Protein AF-C0D7G5-F1 (afdb_monomer_lite)

pLDDT: mean 84.67, std 15.2, range [36.5, 98.75]

Secondary structure (DSSP, 8-state):
-EE-TT--EEEE---SS-HHHHHHHHHHT---SSEEEE-HHHHHHHHSSEEEE-GGGTT-B--SSSEEEEEEEPPPPHHHHHHHHHHH-THHHHH-HHHHTSTT----SSS--BSS-SSSSSTTB-SB-TTS-EEEEEE-SSS-BHHHHHHHHHHHHHH-TT--EEEEEEEEESS-GGGTTSS-----TT-TTSPPTGGGEEEEEEEETTEEEEE-HHHHHHHHHHHHHHH--S-GGGGSTTHHHHTT--SS-HHHHHHHHHTTT--HHHHHTT---

Foldseek 3Di:
DDADPQRKDKAQDPPPPDVLVVLVCLLLVFDPDRITIGGNVSVVLLVQEAEAEDPLQPFDKAPAFFWKKKKFWDFDALVLLLLCCLAEACLCVQQFPVSVSHSSHQYDAFFHAQLPDPPDPPYRFGQGFSRRGGMATWTGHTTDGVVNVCSSVLSVCSSRVAIWMKMFTFNHHGDFPVCVPPDDDPDPPPPPVGDDSLRGGAWMWTQHNNYTYIGGSVVRSVVVVVSCVVTQDPPNCVRYRNSCVVVVHRRADLVSQLVSQVVSVDHSVVSVVSRDD

Radius of gyration: 19.4 Å; chains: 1; bounding box: 47×38×65 Å

Organism: NCBI:txid518636

Sequence (277 aa):
MMFDEGGNCYLSNAFIWNNILCDIGRTFFLDFTTWSFLTADQYQKLLTPEIIVDEEVREFKSFARRPYYRMRGKKVTVDQAFDIIRRVDNVFRFGTGTIREHADYIGSLNFDSWIFDRHHYPQHYGWIHADGTVGCDGITQKYPGIDEFIAEWFIKMMAFPYLDLVIAVTDWDETPPSASSGFTYKFNPYDRTIPTFEESIVCGIWVHNPVLEIMGPKRTVKKYAEYVKLYEDKNRDKYLSEYYQDNGIVQADENYLKRCIEAYGLNADEELRKIRW

Structure (mmCIF, N/CA/C/O backbone):
data_AF-C0D7G5-F1
#
_entry.id   AF-C0D7G5-F1
#
loop_
_atom_site.group_PDB
_atom_site.id
_atom_site.type_symbol
_atom_site.label_atom_id
_atom_site.label_alt_id
_atom_site.label_comp_id
_atom_site.label_asym_id
_atom_site.label_entity_id
_atom_site.label_seq_id
_atom_site.pdbx_PDB_ins_code
_atom_site.Cartn_x
_atom_site.Cartn_y
_atom_site.Cartn_z
_atom_site.occupancy
_atom_site.B_iso_or_equiv
_atom_site.auth_seq_id
_atom_site.auth_comp_id
_atom_site.auth_asym_id
_atom_site.auth_atom_id
_atom_site.pdbx_PDB_model_num
ATOM 1 N N . MET A 1 1 ? -15.625 17.828 -20.640 1.00 71.75 1 MET A N 1
ATOM 2 C CA . MET A 1 1 ? -15.301 16.556 -21.316 1.00 71.75 1 MET A CA 1
ATOM 3 C C . MET A 1 1 ? -15.981 16.562 -22.673 1.00 71.75 1 MET A C 1
ATOM 5 O O . MET A 1 1 ? -17.133 16.976 -22.732 1.00 71.75 1 MET A O 1
ATOM 9 N N . MET A 1 2 ? -15.277 16.180 -23.736 1.00 78.94 2 MET A N 1
ATOM 10 C CA . MET A 1 2 ? -15.817 16.048 -25.097 1.00 78.94 2 MET A CA 1
ATOM 11 C C . MET A 1 2 ? -15.413 14.689 -25.673 1.00 78.94 2 MET A C 1
ATOM 13 O O . MET A 1 2 ? -14.366 14.177 -25.291 1.00 78.94 2 MET A O 1
ATOM 17 N N . PHE A 1 3 ? -16.213 14.134 -26.582 1.00 82.38 3 PHE A N 1
ATOM 18 C CA . PHE A 1 3 ? -15.905 12.883 -27.278 1.00 82.38 3 PHE A CA 1
ATOM 19 C C . PHE A 1 3 ? -15.842 13.109 -28.787 1.00 82.38 3 PHE A C 1
ATOM 21 O O . PHE A 1 3 ? -16.616 13.917 -29.305 1.00 82.38 3 PHE A O 1
ATOM 28 N N . ASP A 1 4 ? -14.940 12.409 -29.477 1.00 84.00 4 ASP A N 1
ATOM 29 C CA . ASP A 1 4 ? -14.965 12.319 -30.942 1.00 84.00 4 ASP A CA 1
ATOM 30 C C . ASP A 1 4 ? -15.816 11.132 -31.431 1.00 84.00 4 ASP A C 1
ATOM 32 O O . ASP A 1 4 ? -16.328 10.332 -30.645 1.00 84.00 4 ASP A O 1
ATOM 36 N N . GLU A 1 5 ? -15.972 11.013 -32.752 1.00 83.00 5 GLU A N 1
ATOM 37 C CA . GLU A 1 5 ? -16.716 9.918 -33.395 1.00 83.00 5 GLU A CA 1
ATOM 38 C C . GLU A 1 5 ? -16.089 8.533 -33.153 1.00 83.00 5 GLU A C 1
ATOM 40 O O . GLU A 1 5 ? -16.772 7.518 -33.279 1.00 83.00 5 GLU A O 1
ATOM 45 N N . GLY A 1 6 ? -14.804 8.481 -32.782 1.00 82.19 6 GLY A N 1
ATOM 46 C CA . GLY A 1 6 ? -14.088 7.260 -32.419 1.00 82.19 6 GLY A CA 1
ATOM 47 C C . GLY A 1 6 ? -14.258 6.854 -30.953 1.00 82.19 6 GLY A C 1
ATOM 48 O O . GLY A 1 6 ? -13.720 5.826 -30.547 1.00 82.19 6 GLY A O 1
ATOM 49 N N . GLY A 1 7 ? -14.990 7.638 -30.152 1.00 79.56 7 GLY A N 1
ATOM 50 C CA . GLY A 1 7 ? -15.163 7.406 -28.718 1.00 79.56 7 GLY A CA 1
ATOM 51 C C . GLY A 1 7 ? -13.961 7.830 -27.871 1.00 79.56 7 GLY A C 1
ATOM 52 O O . GLY A 1 7 ? -13.925 7.523 -26.678 1.00 79.56 7 GLY A O 1
ATOM 53 N N . ASN A 1 8 ? -12.986 8.538 -28.452 1.00 80.62 8 ASN A N 1
ATOM 54 C CA . ASN A 1 8 ? -11.884 9.112 -27.689 1.00 80.62 8 ASN A CA 1
ATOM 55 C C . ASN A 1 8 ? -12.385 10.299 -26.868 1.00 80.62 8 ASN A C 1
ATOM 57 O O . ASN A 1 8 ? -13.272 11.040 -27.293 1.00 80.62 8 ASN A O 1
ATOM 61 N N . CYS A 1 9 ? -11.806 10.484 -25.688 1.00 78.25 9 CYS A N 1
ATOM 62 C CA . CYS A 1 9 ? -12.231 11.470 -24.710 1.00 78.25 9 CYS A CA 1
ATOM 63 C C . CYS A 1 9 ? -11.198 12.596 -24.574 1.00 78.25 9 CYS A C 1
ATOM 65 O O . CYS A 1 9 ? -10.007 12.361 -24.386 1.00 78.25 9 CYS A O 1
ATOM 67 N N . TYR A 1 10 ? -11.680 13.834 -24.627 1.00 72.56 10 TYR A N 1
ATOM 68 C CA . TYR A 1 10 ? -10.916 15.051 -24.388 1.00 72.56 10 TYR A CA 1
ATOM 69 C C . TYR A 1 10 ? -11.371 15.657 -23.059 1.00 72.56 10 TYR A C 1
ATOM 71 O O . TYR A 1 10 ? -12.487 16.182 -22.919 1.00 72.56 10 TYR A O 1
ATOM 79 N N . LEU A 1 11 ? -10.505 15.579 -22.054 1.00 67.44 11 LEU A N 1
ATOM 80 C CA . LEU A 1 11 ? -10.729 16.154 -20.731 1.00 67.44 11 LEU A CA 1
ATOM 81 C C . LEU A 1 11 ? -10.143 17.566 -20.701 1.00 67.44 11 LEU A C 1
ATOM 83 O O . LEU A 1 11 ? -8.959 17.737 -20.968 1.00 67.44 11 LEU A O 1
ATOM 87 N N . SER A 1 12 ? -10.950 18.589 -20.392 1.00 60.28 12 SER A N 1
ATOM 88 C CA . SER A 1 12 ? -10.406 19.943 -20.234 1.00 60.28 12 SER A CA 1
ATOM 89 C C . SER A 1 12 ? -9.605 19.993 -18.946 1.00 60.28 12 SER A C 1
ATOM 91 O O . SER A 1 12 ? -10.127 19.655 -17.879 1.00 60.28 12 SER A O 1
ATOM 93 N N . ASN A 1 13 ? -8.360 20.430 -19.038 1.00 57.03 13 ASN A N 1
ATOM 94 C CA . ASN A 1 13 ? -7.454 20.409 -17.914 1.00 57.03 13 ASN A CA 1
ATOM 95 C C . ASN A 1 13 ? -7.643 21.668 -17.054 1.00 57.03 13 ASN A C 1
ATOM 97 O O . ASN A 1 13 ? -7.176 22.751 -17.398 1.00 57.03 13 ASN A O 1
ATOM 101 N N . ALA A 1 14 ? -8.347 21.522 -15.930 1.00 52.34 14 ALA A N 1
ATOM 102 C CA . ALA A 1 14 ? -8.394 22.518 -14.856 1.00 52.34 14 ALA A CA 1
ATOM 103 C C . ALA A 1 14 ? -7.427 22.174 -13.701 1.00 52.34 14 ALA A C 1
ATOM 105 O O . ALA A 1 14 ? -7.411 22.851 -12.674 1.00 52.34 14 ALA A O 1
ATOM 106 N N . PHE A 1 15 ? -6.607 21.130 -13.849 1.00 52.91 15 PHE A N 1
ATOM 107 C CA . PHE A 1 15 ? -5.814 20.546 -12.769 1.00 52.91 15 PHE A CA 1
ATOM 108 C C . PHE A 1 15 ? -4.346 20.965 -12.865 1.00 52.91 15 PHE A C 1
ATOM 110 O O . PHE A 1 15 ? -3.465 20.158 -13.128 1.00 52.91 15 PHE A O 1
ATOM 117 N N . ILE A 1 16 ? -4.069 22.254 -12.673 1.00 44.41 16 ILE A N 1
ATOM 118 C CA . ILE A 1 16 ? -2.726 22.816 -12.927 1.00 44.41 16 ILE A CA 1
ATOM 119 C C . ILE A 1 16 ? -1.839 22.829 -11.658 1.00 44.41 16 ILE A C 1
ATOM 121 O O . ILE A 1 16 ? -0.685 23.235 -11.709 1.00 44.41 16 ILE A O 1
ATOM 125 N N . TRP A 1 17 ? -2.329 22.357 -10.503 1.00 47.69 17 TRP A N 1
ATOM 126 C CA . TRP A 1 17 ? -1.629 22.577 -9.221 1.00 47.69 17 TRP A CA 1
ATOM 127 C C . TRP A 1 17 ? -1.578 21.379 -8.263 1.00 47.69 17 TRP A C 1
ATOM 129 O O . TRP A 1 17 ? -1.064 21.523 -7.156 1.00 47.69 17 TRP A O 1
ATOM 139 N N . ASN A 1 18 ? -2.078 20.199 -8.652 1.00 52.09 18 ASN A N 1
ATOM 140 C CA . ASN A 1 18 ? -2.030 19.007 -7.801 1.00 52.09 18 ASN A CA 1
ATOM 141 C C . ASN A 1 18 ? -1.091 17.951 -8.406 1.00 52.09 18 ASN A C 1
ATOM 143 O O . ASN A 1 18 ? -1.426 17.315 -9.403 1.00 52.09 18 ASN A O 1
ATOM 147 N N . ASN A 1 19 ? 0.075 17.759 -7.776 1.00 53.16 19 ASN A N 1
ATOM 148 C CA . ASN A 1 19 ? 1.117 16.823 -8.221 1.00 53.16 19 ASN A CA 1
ATOM 149 C C . ASN A 1 19 ? 0.610 15.380 -8.400 1.00 53.16 19 ASN A C 1
ATOM 151 O O . ASN A 1 19 ? 1.158 14.644 -9.211 1.00 53.16 19 ASN A O 1
ATOM 155 N N . ILE A 1 20 ? -0.450 14.988 -7.692 1.00 51.22 20 ILE A N 1
ATOM 156 C CA . ILE A 1 20 ? -1.031 13.644 -7.764 1.00 51.22 20 ILE A CA 1
ATOM 157 C C . ILE A 1 20 ? -1.825 13.459 -9.050 1.00 51.22 20 ILE A C 1
ATOM 159 O O . ILE A 1 20 ? -1.733 12.427 -9.708 1.00 51.22 20 ILE A O 1
ATOM 163 N N . LEU A 1 21 ? -2.590 14.479 -9.439 1.00 51.31 21 LEU A N 1
ATOM 164 C CA . LEU A 1 21 ? -3.315 14.454 -10.703 1.00 51.31 21 LEU A CA 1
ATOM 165 C C . LEU A 1 21 ? -2.333 14.438 -11.880 1.00 51.31 21 LEU A C 1
ATOM 167 O O . LEU A 1 21 ? -2.624 13.792 -12.880 1.00 51.31 21 LEU A O 1
ATOM 171 N N . CYS A 1 22 ? -1.142 15.034 -11.731 1.00 54.25 22 CYS A N 1
ATOM 172 C CA . CYS A 1 22 ? -0.043 14.866 -12.687 1.00 54.25 22 CYS A CA 1
ATOM 173 C C . CYS A 1 22 ? 0.455 13.405 -12.764 1.00 54.25 22 CYS A C 1
ATOM 175 O O . CYS A 1 22 ? 0.747 12.915 -13.854 1.00 54.25 22 CYS A O 1
ATOM 177 N N . ASP A 1 23 ? 0.521 12.680 -11.644 1.00 53.69 23 ASP A N 1
ATOM 178 C CA . ASP A 1 23 ? 0.930 11.266 -11.622 1.00 53.69 23 ASP A CA 1
ATOM 179 C C . ASP A 1 23 ? -0.163 10.319 -12.164 1.00 53.69 23 ASP A C 1
ATOM 181 O O . ASP A 1 23 ? 0.161 9.310 -12.801 1.00 53.69 23 ASP A O 1
ATOM 185 N N . ILE A 1 24 ? -1.453 10.679 -12.043 1.00 56.41 24 ILE A N 1
ATOM 186 C CA . ILE A 1 24 ? -2.547 10.004 -12.772 1.00 56.41 24 ILE A CA 1
ATOM 187 C C . ILE A 1 24 ? -2.243 10.032 -14.271 1.00 56.41 24 ILE A C 1
ATOM 189 O O . ILE A 1 24 ? -2.274 8.999 -14.933 1.00 56.41 24 ILE A O 1
ATOM 193 N N . GLY A 1 25 ? -1.876 11.180 -14.832 1.00 53.09 25 GLY A N 1
ATOM 194 C CA . GLY A 1 25 ? -1.586 11.225 -16.263 1.00 53.09 25 GLY A CA 1
ATOM 195 C C . GLY A 1 25 ? -0.293 10.550 -16.678 1.00 53.09 25 GLY A C 1
ATOM 196 O O . GLY A 1 25 ? -0.231 10.074 -17.801 1.00 53.09 25 GLY A O 1
ATOM 197 N N . ARG A 1 26 ? 0.697 10.386 -15.797 1.00 57.69 26 ARG A N 1
ATOM 198 C CA . ARG A 1 26 ? 1.826 9.482 -16.089 1.00 57.69 26 ARG A CA 1
ATOM 199 C C . ARG A 1 26 ? 1.376 8.026 -16.159 1.00 57.69 26 ARG A C 1
ATOM 201 O O . ARG A 1 26 ? 1.743 7.326 -17.096 1.00 57.69 26 ARG A O 1
ATOM 208 N N . THR A 1 27 ? 0.515 7.615 -15.229 1.00 55.19 27 THR A N 1
ATOM 209 C CA . THR A 1 27 ? -0.065 6.261 -15.185 1.00 55.19 27 THR A CA 1
ATOM 210 C C . THR A 1 27 ? -0.939 5.973 -16.414 1.00 55.19 27 THR A C 1
ATOM 212 O O . THR A 1 27 ? -0.958 4.855 -16.924 1.00 55.19 27 THR A O 1
ATOM 215 N N . PHE A 1 28 ? -1.656 6.984 -16.915 1.00 54.72 28 PHE A N 1
ATOM 216 C CA . PHE A 1 28 ? -2.591 6.856 -18.039 1.00 54.72 28 PHE A CA 1
ATOM 217 C C . PHE A 1 28 ? -2.080 7.447 -19.366 1.00 54.72 28 PHE A C 1
ATOM 219 O O . PHE A 1 28 ? -2.850 7.503 -20.323 1.00 54.72 28 PHE A O 1
ATOM 226 N N . PHE A 1 29 ? -0.803 7.839 -19.457 1.00 53.31 29 PHE A N 1
ATOM 227 C CA . PHE A 1 29 ? -0.193 8.515 -20.618 1.00 53.31 29 PHE A CA 1
ATOM 228 C C . PHE A 1 29 ? -0.982 9.742 -21.120 1.00 53.31 29 PHE A C 1
ATOM 230 O O . PHE A 1 29 ? -1.143 9.950 -22.322 1.00 53.31 29 PHE A O 1
ATOM 237 N N . LEU A 1 30 ? -1.501 10.554 -20.199 1.00 52.50 30 LEU A N 1
ATOM 238 C CA . LEU A 1 30 ? -2.170 11.812 -20.508 1.00 52.50 30 LEU A CA 1
ATOM 239 C C . LEU A 1 30 ? -1.131 12.904 -20.766 1.00 52.50 30 LEU A C 1
ATOM 241 O O . LEU A 1 30 ? -0.322 13.220 -19.895 1.00 52.50 30 LEU A O 1
ATOM 245 N N . ASP A 1 31 ? -1.195 13.525 -21.942 1.00 50.41 31 ASP A N 1
ATOM 246 C CA . ASP A 1 31 ? -0.510 14.791 -22.188 1.00 50.41 31 ASP A CA 1
ATOM 247 C C . ASP A 1 31 ? -1.235 15.907 -21.414 1.00 50.41 31 ASP A C 1
ATOM 249 O O . ASP A 1 31 ? -2.445 16.121 -21.568 1.00 50.41 31 ASP A O 1
ATOM 253 N N . PHE A 1 32 ? -0.515 16.596 -20.532 1.00 50.09 32 PHE A N 1
ATOM 254 C CA . PHE A 1 32 ? -1.049 17.696 -19.731 1.00 50.09 32 PHE A CA 1
ATOM 255 C C . PHE A 1 32 ? -0.839 19.030 -20.444 1.00 50.09 32 PHE A C 1
ATOM 257 O O . PHE A 1 32 ? -0.118 19.908 -19.971 1.00 50.09 32 PHE A O 1
ATOM 264 N N . THR A 1 33 ? -1.523 19.205 -21.575 1.00 55.19 33 THR A N 1
ATOM 265 C CA . THR A 1 33 ? -1.799 20.542 -22.124 1.00 55.19 33 THR A CA 1
ATOM 266 C C . THR A 1 33 ? -3.139 21.057 -21.575 1.00 55.19 33 THR A C 1
ATOM 268 O O . THR A 1 33 ? -3.663 20.531 -20.590 1.00 55.19 33 THR A O 1
ATOM 271 N N . THR A 1 34 ? -3.731 22.095 -22.178 1.00 56.03 34 THR A N 1
ATOM 272 C CA . THR A 1 34 ? -5.074 22.606 -21.822 1.00 56.03 34 THR A CA 1
ATOM 273 C C . THR A 1 34 ? -6.163 21.530 -21.929 1.00 56.03 34 THR A C 1
ATOM 275 O O . THR A 1 34 ? -7.240 21.677 -21.350 1.00 56.03 34 THR A O 1
ATOM 278 N N . TRP A 1 35 ? -5.877 20.447 -22.654 1.00 60.22 35 TRP A N 1
ATOM 279 C CA . TRP A 1 35 ? -6.721 19.272 -22.800 1.00 60.22 35 TRP A CA 1
ATOM 280 C C . TRP A 1 35 ? -5.878 18.003 -22.685 1.00 60.22 35 TRP A C 1
ATOM 282 O O . TRP A 1 35 ? -4.790 17.931 -23.250 1.00 60.22 35 TRP A O 1
ATOM 292 N N . SER A 1 36 ? -6.405 16.996 -21.996 1.00 68.44 36 SER A N 1
ATOM 293 C CA . SER A 1 36 ? -5.835 15.651 -21.964 1.00 68.44 36 SER A CA 1
ATOM 294 C C . SER A 1 36 ? -6.625 14.738 -22.893 1.00 68.44 36 SER A C 1
ATOM 296 O O . SER A 1 36 ? -7.856 14.695 -22.825 1.00 68.44 36 SER A O 1
ATOM 298 N N . PHE A 1 37 ? -5.911 14.032 -23.769 1.00 73.19 37 PHE A N 1
ATOM 299 C CA . PHE A 1 37 ? -6.478 13.063 -24.701 1.00 73.19 37 PHE A CA 1
ATOM 300 C C . PHE A 1 37 ? -6.431 11.655 -24.108 1.00 73.19 37 PHE A C 1
ATOM 302 O O . PHE A 1 37 ? -5.383 11.197 -23.659 1.00 73.19 37 PHE A O 1
ATOM 309 N N . LEU A 1 38 ? -7.569 10.973 -24.145 1.00 73.88 38 LEU A N 1
ATOM 310 C CA . LEU A 1 38 ? -7.729 9.567 -23.806 1.00 73.88 38 LEU A CA 1
ATOM 311 C C . LEU A 1 38 ? -8.253 8.835 -25.030 1.00 73.88 38 LEU A C 1
ATOM 313 O O . LEU A 1 38 ? -9.309 9.188 -25.557 1.00 73.88 38 LEU A O 1
ATOM 317 N N . THR A 1 39 ? -7.574 7.767 -25.434 1.00 80.19 39 THR A N 1
ATOM 318 C CA . THR A 1 39 ? -8.165 6.818 -26.382 1.00 80.19 39 THR A CA 1
ATOM 319 C C . THR A 1 39 ? -9.428 6.193 -25.790 1.00 80.19 39 THR A C 1
ATOM 321 O O . THR A 1 39 ? -9.568 6.103 -24.565 1.00 80.19 39 THR A O 1
ATOM 324 N N . ALA A 1 40 ? -10.338 5.721 -26.645 1.00 80.38 40 ALA A N 1
ATOM 325 C CA . ALA A 1 40 ? -11.542 5.014 -26.206 1.00 80.38 40 ALA A CA 1
ATOM 326 C C . ALA A 1 40 ? -11.218 3.869 -25.223 1.00 80.38 40 ALA A C 1
ATOM 328 O O . ALA A 1 40 ? -11.841 3.767 -24.168 1.00 80.38 40 ALA A O 1
ATOM 329 N N . ASP A 1 41 ? -10.181 3.074 -25.503 1.00 80.94 41 ASP A N 1
ATOM 330 C CA . ASP A 1 41 ? -9.740 1.974 -24.635 1.00 80.94 41 ASP A CA 1
ATOM 331 C C . ASP A 1 41 ? -9.232 2.458 -23.270 1.00 80.94 41 ASP A C 1
ATOM 333 O O . ASP A 1 41 ? -9.537 1.855 -22.239 1.00 80.94 41 ASP A O 1
ATOM 337 N N . GLN A 1 42 ? -8.459 3.550 -23.234 1.00 75.88 42 GLN A N 1
ATOM 338 C CA . GLN A 1 42 ? -8.009 4.149 -21.972 1.00 75.88 42 GLN A CA 1
ATOM 339 C C . GLN A 1 42 ? -9.191 4.691 -21.167 1.00 75.88 42 GLN A C 1
ATOM 341 O O . GLN A 1 42 ? -9.249 4.491 -19.955 1.00 75.88 42 GLN A O 1
ATOM 346 N N . TYR A 1 43 ? -10.151 5.333 -21.835 1.00 76.94 43 TYR A N 1
ATOM 347 C CA . TYR A 1 43 ? -11.360 5.827 -21.190 1.00 76.94 43 TYR A CA 1
ATOM 348 C C . TYR A 1 43 ? -12.200 4.684 -20.605 1.00 76.94 43 TYR A C 1
ATOM 350 O O . TYR A 1 43 ? -12.585 4.757 -19.443 1.00 76.94 43 TYR A O 1
ATOM 358 N N . GLN A 1 44 ? -12.408 3.589 -21.344 1.00 79.75 44 GLN A N 1
ATOM 359 C CA . GLN A 1 44 ? -13.122 2.417 -20.820 1.00 79.75 44 GLN A CA 1
ATOM 360 C C . GLN A 1 44 ? -12.415 1.808 -19.606 1.00 79.75 44 GLN A C 1
ATOM 362 O O . GLN A 1 44 ? -13.067 1.463 -18.625 1.00 79.75 44 GLN A O 1
ATOM 367 N N . LYS A 1 45 ? -11.077 1.741 -19.615 1.00 77.75 45 LYS A N 1
ATOM 368 C CA . LYS A 1 45 ? -10.311 1.280 -18.447 1.00 77.75 45 LYS A CA 1
ATOM 369 C C . LYS A 1 45 ? -10.526 2.165 -17.219 1.00 77.75 45 LYS A C 1
ATOM 371 O O . LYS A 1 45 ? -10.599 1.628 -16.121 1.00 77.75 45 LYS A O 1
ATOM 376 N N . LEU A 1 46 ? -10.655 3.482 -17.393 1.00 76.38 46 LEU A N 1
ATOM 377 C CA . LEU A 1 46 ? -10.936 4.425 -16.303 1.00 76.38 46 LEU A CA 1
ATOM 378 C C . LEU A 1 46 ? -12.353 4.299 -15.731 1.00 76.38 46 LEU A C 1
ATOM 380 O O . LEU A 1 46 ? -12.581 4.746 -14.612 1.00 76.38 46 LEU A O 1
ATOM 384 N N . LEU A 1 47 ? -13.285 3.700 -16.475 1.00 77.94 47 LEU A N 1
ATOM 385 C CA . LEU A 1 47 ? -14.638 3.406 -15.995 1.00 77.94 47 LEU A CA 1
ATOM 386 C C . LEU A 1 47 ? -14.732 2.077 -15.239 1.00 77.94 47 LEU A C 1
ATOM 388 O O . LEU A 1 47 ? -15.751 1.819 -14.607 1.00 77.94 47 LEU A O 1
ATOM 392 N N . THR A 1 48 ? -13.704 1.228 -15.322 1.00 81.81 48 THR A N 1
ATOM 393 C CA . THR A 1 48 ? -13.702 -0.077 -14.654 1.00 81.81 48 THR A CA 1
ATOM 394 C C . THR A 1 48 ? -13.812 0.048 -13.133 1.00 81.81 48 THR A C 1
ATOM 396 O O . THR A 1 48 ? -14.575 -0.728 -12.556 1.00 81.81 48 THR A O 1
ATOM 399 N N . PRO A 1 49 ? -13.090 0.966 -12.458 1.00 85.00 49 PRO A N 1
ATOM 400 C CA . PRO A 1 49 ? -13.187 1.052 -11.016 1.00 85.00 49 PRO A CA 1
ATOM 401 C C . PRO A 1 49 ? -14.418 1.800 -10.533 1.00 85.00 49 PRO A C 1
ATOM 403 O O . PRO A 1 49 ? -14.768 2.856 -11.058 1.00 85.00 49 PRO A O 1
ATOM 406 N N . GLU A 1 50 ? -15.006 1.303 -9.452 1.00 90.94 50 GLU A N 1
ATOM 407 C CA . GLU A 1 50 ? -16.055 2.007 -8.722 1.00 90.94 50 GLU A CA 1
ATOM 408 C C . GLU A 1 50 ? -15.444 2.731 -7.517 1.00 90.94 50 GLU A C 1
ATOM 410 O O . GLU A 1 50 ? -14.669 2.147 -6.761 1.00 90.94 50 GLU A O 1
ATOM 415 N N . ILE A 1 51 ? -15.778 4.010 -7.333 1.00 92.25 51 ILE A N 1
ATOM 416 C CA . ILE A 1 51 ? -15.363 4.787 -6.160 1.00 92.25 51 ILE A CA 1
ATOM 417 C C . ILE A 1 51 ? -16.606 5.104 -5.337 1.00 92.25 51 ILE A C 1
ATOM 419 O O . ILE A 1 51 ? -17.497 5.817 -5.802 1.00 92.25 51 ILE A O 1
ATOM 423 N N . ILE A 1 52 ? -16.645 4.603 -4.106 1.00 95.12 52 ILE A N 1
ATOM 424 C CA . ILE A 1 52 ? -17.745 4.814 -3.163 1.00 95.12 52 ILE A CA 1
ATOM 425 C C . ILE A 1 52 ? -17.217 5.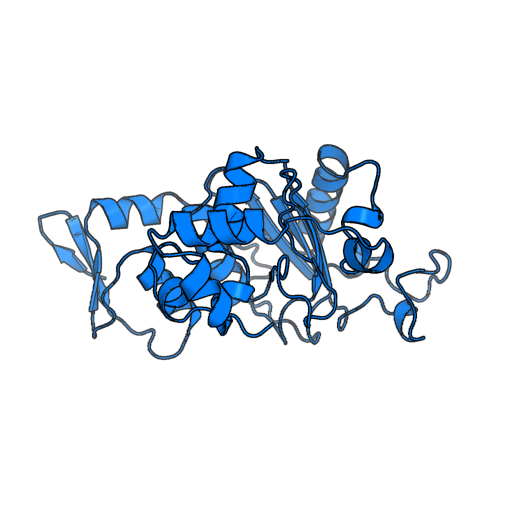642 -1.996 1.00 95.12 52 ILE A C 1
ATOM 427 O O . ILE A 1 52 ? -16.187 5.323 -1.412 1.00 95.12 52 ILE A O 1
ATOM 431 N N . VAL A 1 53 ? -17.915 6.715 -1.641 1.00 95.69 53 VAL A N 1
ATOM 432 C CA . VAL A 1 53 ? -17.551 7.569 -0.505 1.00 95.69 53 VAL A CA 1
ATOM 433 C C . VAL A 1 53 ? -18.757 7.659 0.415 1.00 95.69 53 VAL A C 1
ATOM 435 O O . VAL A 1 53 ? -19.813 8.138 -0.001 1.00 95.69 53 VAL A O 1
ATOM 438 N N . ASP A 1 54 ? -18.611 7.185 1.653 1.00 97.25 54 ASP A N 1
ATOM 439 C CA . ASP A 1 54 ? -19.648 7.337 2.669 1.00 97.25 54 ASP A CA 1
ATOM 440 C C . ASP A 1 54 ? -19.867 8.841 2.938 1.00 97.25 54 ASP A C 1
ATOM 442 O O . ASP A 1 54 ? -18.916 9.602 3.132 1.00 97.25 54 ASP A O 1
ATOM 446 N N . GLU A 1 55 ? -21.128 9.281 2.978 1.00 95.31 55 GLU A N 1
ATOM 447 C CA . GLU A 1 55 ? -21.472 10.712 3.067 1.00 95.31 55 GLU A CA 1
ATOM 448 C C . GLU A 1 55 ? -20.846 11.399 4.298 1.00 95.31 55 GLU A C 1
ATOM 450 O O . GLU A 1 55 ? -20.440 12.555 4.220 1.00 95.31 55 GLU A O 1
ATOM 455 N N . GLU A 1 56 ? -20.687 10.679 5.417 1.00 95.06 56 GLU A N 1
ATOM 456 C CA . GLU A 1 56 ? -20.120 11.223 6.663 1.00 95.06 56 GLU A CA 1
ATOM 457 C C . GLU A 1 56 ? -18.633 11.609 6.573 1.00 95.06 56 GLU A C 1
ATOM 459 O O . GLU A 1 56 ? -18.159 12.398 7.389 1.00 95.06 56 GLU A O 1
ATOM 464 N N . VAL A 1 57 ? -17.899 11.095 5.580 1.00 94.75 57 VAL A N 1
ATOM 465 C CA . VAL A 1 57 ? -16.470 11.394 5.359 1.00 94.75 57 VAL A CA 1
ATOM 466 C C . VAL A 1 57 ? -16.217 12.167 4.068 1.00 94.75 57 VAL A C 1
ATOM 468 O O . VAL A 1 57 ? -15.068 12.443 3.735 1.00 94.75 57 VAL A O 1
ATOM 471 N N . ARG A 1 58 ? -17.267 12.587 3.356 1.00 88.56 58 ARG A N 1
ATOM 472 C CA . ARG A 1 58 ? -17.150 13.287 2.069 1.00 88.56 58 ARG A CA 1
ATOM 473 C C . ARG A 1 58 ? -16.414 14.629 2.144 1.00 88.56 58 ARG A C 1
ATOM 475 O O . ARG A 1 58 ? -15.847 15.071 1.153 1.00 88.56 58 ARG A O 1
ATOM 482 N N . GLU A 1 59 ? -16.404 15.272 3.305 1.00 87.69 59 GLU A N 1
ATOM 483 C CA . GLU A 1 59 ? -15.658 16.516 3.541 1.00 87.69 59 GLU A CA 1
ATOM 484 C C . GLU A 1 59 ? -14.466 16.316 4.489 1.00 87.69 59 GLU A C 1
ATOM 486 O O . GLU A 1 59 ? -13.917 17.284 5.022 1.00 87.69 59 GLU A O 1
ATOM 491 N N . PHE A 1 60 ? -14.056 15.064 4.727 1.00 89.25 60 PHE A N 1
ATOM 492 C CA . PHE A 1 60 ? -13.003 14.763 5.689 1.00 89.25 60 PHE A CA 1
ATOM 493 C C . PHE A 1 60 ? -11.676 15.434 5.308 1.00 89.25 60 PHE A C 1
ATOM 495 O O . PHE A 1 60 ? -11.159 15.313 4.192 1.00 89.25 60 PHE A O 1
ATOM 502 N N . LYS A 1 61 ? -11.098 16.105 6.306 1.00 88.31 61 LYS A N 1
ATOM 503 C CA . LYS A 1 61 ? -9.733 16.623 6.316 1.00 88.31 61 LYS A CA 1
ATOM 504 C C . LYS A 1 61 ? -9.124 16.286 7.662 1.00 88.31 61 LYS A C 1
ATOM 506 O O . LYS A 1 61 ? -9.729 16.568 8.698 1.00 88.31 61 LYS A O 1
ATOM 511 N N . SER A 1 62 ? -7.933 15.703 7.653 1.00 90.75 62 SER A N 1
ATOM 512 C CA . SER A 1 62 ? -7.248 15.399 8.899 1.00 90.75 62 SER A CA 1
ATOM 513 C C . SER A 1 62 ? -6.769 16.674 9.590 1.00 90.75 62 SER A C 1
ATOM 515 O O . SER A 1 62 ? -6.045 17.478 9.001 1.00 90.75 62 SER A O 1
ATOM 517 N N . PHE A 1 63 ? -7.095 16.804 10.874 1.00 90.06 63 PHE A N 1
ATOM 518 C CA . PHE A 1 63 ? -6.481 17.787 11.771 1.00 90.06 63 PHE A CA 1
ATOM 519 C C . PHE A 1 63 ? -5.273 17.225 12.524 1.00 90.06 63 PHE A C 1
ATOM 521 O O . PHE A 1 63 ? -4.449 18.001 13.004 1.00 90.06 63 PHE A O 1
ATOM 528 N N . ALA A 1 64 ? -5.133 15.899 12.580 1.00 91.50 64 ALA A N 1
ATOM 529 C CA . ALA A 1 64 ? -3.933 15.254 13.084 1.00 91.50 64 ALA A CA 1
ATOM 530 C C . ALA A 1 64 ? -2.785 15.422 12.078 1.00 91.50 64 ALA A C 1
ATOM 532 O O . ALA A 1 64 ? -2.966 15.358 10.852 1.00 91.50 64 ALA A O 1
ATOM 533 N N . ARG A 1 65 ? -1.585 15.656 12.602 1.00 92.56 65 ARG A N 1
ATOM 534 C CA . ARG A 1 65 ? -0.319 15.682 11.880 1.00 92.56 65 ARG A CA 1
ATOM 535 C C . ARG A 1 65 ? 0.134 14.243 11.674 1.00 92.56 65 ARG A C 1
ATOM 537 O O . ARG A 1 65 ? 0.514 13.577 12.627 1.00 92.56 65 ARG A O 1
ATOM 544 N N . ARG A 1 66 ? 0.170 13.818 10.407 1.00 92.81 66 ARG A N 1
ATOM 545 C CA . ARG A 1 66 ? 0.552 12.454 10.010 1.00 92.81 66 ARG A CA 1
ATOM 546 C C . ARG A 1 66 ? -0.230 11.384 10.788 1.00 92.81 66 ARG A C 1
ATOM 548 O O . ARG A 1 66 ? 0.380 10.655 11.568 1.00 92.81 66 ARG A O 1
ATOM 555 N N . PRO A 1 67 ? -1.563 11.323 10.608 1.00 94.94 67 PRO A N 1
ATOM 556 C C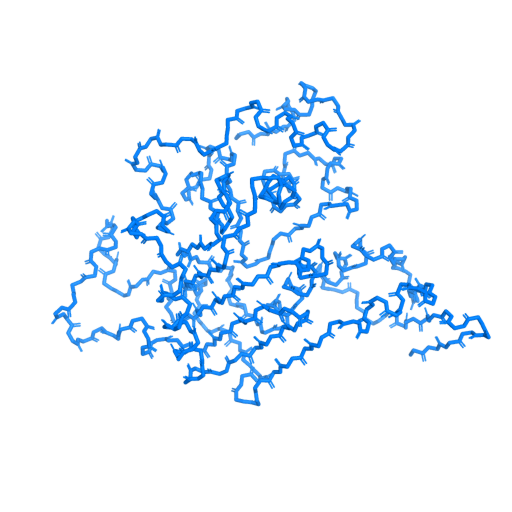A . PRO A 1 67 ? -2.418 10.292 11.167 1.00 94.94 67 PRO A CA 1
ATOM 557 C C . PRO A 1 67 ? -1.764 8.922 11.228 1.00 94.94 67 PRO A C 1
ATOM 559 O O . PRO A 1 67 ? -1.290 8.407 10.209 1.00 94.94 67 PRO A O 1
ATOM 562 N N . TYR A 1 68 ? -1.781 8.323 12.413 1.00 94.62 68 TYR A N 1
ATOM 563 C CA . TYR A 1 68 ? -1.441 6.916 12.540 1.00 94.62 68 TYR A CA 1
ATOM 564 C C . TYR A 1 68 ? -2.509 6.067 11.843 1.00 94.62 68 TYR A C 1
ATOM 566 O O . TYR A 1 68 ? -3.713 6.325 11.966 1.00 94.62 68 TYR A O 1
ATOM 574 N N . TYR A 1 69 ? -2.076 5.041 11.122 1.00 96.12 69 TYR A N 1
ATOM 575 C CA . TYR A 1 69 ? -2.948 4.094 10.454 1.00 96.12 69 TYR A CA 1
ATOM 576 C C . TYR A 1 69 ? -2.487 2.658 10.669 1.00 96.12 69 TYR A C 1
ATOM 578 O O . TYR A 1 69 ? -1.321 2.377 10.952 1.00 96.12 69 TYR A O 1
ATOM 586 N N . ARG A 1 70 ? -3.423 1.733 10.460 1.00 96.75 70 ARG A N 1
ATOM 587 C CA . ARG A 1 70 ? -3.123 0.309 10.304 1.00 96.75 70 ARG A CA 1
ATOM 588 C C . ARG A 1 70 ? -3.725 -0.221 9.022 1.00 96.75 70 ARG A C 1
ATOM 590 O O . ARG A 1 70 ? -4.887 0.044 8.721 1.00 96.75 70 ARG A O 1
ATOM 597 N N . MET A 1 71 ? -2.937 -0.998 8.296 1.00 98.25 71 MET A N 1
ATOM 598 C CA . MET A 1 71 ? -3.312 -1.654 7.054 1.00 98.25 71 MET A CA 1
ATOM 599 C C . MET A 1 71 ? -3.245 -3.166 7.214 1.00 98.25 71 MET A C 1
ATOM 601 O O . MET A 1 71 ? -2.256 -3.696 7.719 1.00 98.25 71 MET A O 1
ATOM 605 N N . ARG A 1 72 ? -4.266 -3.873 6.732 1.00 98.19 72 ARG A N 1
ATOM 606 C CA . ARG A 1 72 ? -4.270 -5.338 6.625 1.00 98.19 72 ARG A CA 1
ATOM 607 C C . ARG A 1 72 ? -4.847 -5.731 5.275 1.00 98.19 72 ARG A C 1
ATOM 609 O O . ARG A 1 72 ? -5.851 -5.162 4.855 1.00 98.19 72 ARG A O 1
ATOM 616 N N . GLY A 1 73 ? -4.243 -6.707 4.610 1.00 98.19 73 GLY A N 1
ATOM 617 C CA . GLY A 1 73 ? -4.690 -7.142 3.295 1.00 98.19 73 GLY A CA 1
ATOM 618 C C . GLY A 1 73 ? -4.407 -8.602 3.006 1.00 98.19 73 GLY A C 1
ATOM 619 O O . GLY A 1 73 ? -3.575 -9.249 3.642 1.00 98.19 73 GLY A O 1
ATOM 620 N N . LYS A 1 74 ? -5.121 -9.119 2.011 1.00 98.12 74 LYS A N 1
ATOM 621 C CA . LYS A 1 74 ? -4.916 -10.456 1.474 1.00 98.12 74 LYS A CA 1
ATOM 622 C C . LYS A 1 74 ? -3.494 -10.580 0.932 1.00 98.12 74 LYS A C 1
ATOM 624 O O . LYS A 1 74 ? -3.022 -9.726 0.186 1.00 98.12 74 LYS A O 1
ATOM 629 N N . LYS A 1 75 ? -2.829 -11.683 1.282 1.00 97.38 75 LYS A N 1
ATOM 630 C CA . LYS A 1 75 ? -1.480 -11.988 0.799 1.00 97.38 75 LYS A CA 1
ATOM 631 C C . LYS A 1 75 ? -1.457 -12.071 -0.732 1.00 97.38 75 LYS A C 1
ATOM 633 O O . LYS A 1 75 ? -2.326 -12.711 -1.329 1.00 97.38 75 LYS A O 1
ATOM 638 N N . VAL A 1 76 ? -0.435 -11.478 -1.341 1.00 98.19 76 VAL A N 1
ATOM 639 C CA . VAL A 1 76 ? -0.138 -11.608 -2.772 1.00 98.19 76 VAL A CA 1
ATOM 640 C C . VAL A 1 76 ? 0.981 -12.627 -2.996 1.00 98.19 76 VAL A C 1
ATOM 642 O O . VAL A 1 76 ? 1.661 -13.055 -2.061 1.00 98.19 76 VAL A O 1
ATOM 645 N N . THR A 1 77 ? 1.168 -13.062 -4.238 1.00 98.38 77 THR A N 1
ATOM 646 C CA . THR A 1 77 ? 2.316 -13.910 -4.595 1.00 98.38 77 THR A CA 1
ATOM 647 C C . THR A 1 77 ? 3.629 -13.127 -4.493 1.00 98.38 77 THR A C 1
ATOM 649 O O . THR A 1 77 ? 3.631 -11.900 -4.543 1.00 98.38 77 THR A O 1
ATOM 652 N N . VAL A 1 78 ? 4.762 -13.826 -4.386 1.00 97.69 78 VAL A N 1
ATOM 653 C CA . VAL A 1 78 ? 6.093 -13.186 -4.354 1.00 97.69 78 VAL A CA 1
ATOM 654 C C . VAL A 1 78 ? 6.368 -12.396 -5.639 1.00 97.69 78 VAL A C 1
ATOM 656 O O . VAL A 1 78 ? 6.934 -11.309 -5.574 1.00 97.69 78 VAL A O 1
ATOM 659 N N . ASP A 1 79 ? 5.907 -12.886 -6.792 1.00 98.12 79 ASP A N 1
ATOM 660 C CA . ASP A 1 79 ? 6.054 -12.180 -8.071 1.00 98.12 79 ASP A CA 1
ATOM 661 C C . ASP A 1 79 ? 5.215 -10.898 -8.110 1.00 98.12 79 ASP A C 1
ATOM 663 O O . ASP A 1 79 ? 5.689 -9.853 -8.551 1.00 98.12 79 ASP A O 1
ATOM 667 N N . GLN A 1 80 ? 3.990 -10.943 -7.578 1.00 98.19 80 GLN A N 1
ATOM 668 C CA . GLN A 1 80 ? 3.160 -9.748 -7.413 1.00 98.19 80 GLN A CA 1
ATOM 669 C C . GLN A 1 80 ? 3.764 -8.764 -6.407 1.00 98.19 80 GLN A C 1
ATOM 671 O O . GLN A 1 80 ? 3.690 -7.559 -6.621 1.00 98.19 80 GLN A O 1
ATOM 676 N N . ALA A 1 81 ? 4.363 -9.255 -5.321 1.00 98.19 81 ALA A N 1
ATOM 677 C CA . ALA A 1 81 ? 5.053 -8.414 -4.350 1.00 98.19 81 ALA A CA 1
ATOM 678 C C . ALA A 1 81 ? 6.243 -7.696 -4.991 1.00 98.19 81 ALA A C 1
ATOM 680 O O . ALA A 1 81 ? 6.389 -6.490 -4.828 1.00 98.19 81 ALA A O 1
ATOM 681 N N . PHE A 1 82 ? 7.041 -8.421 -5.778 1.00 98.06 82 PHE A N 1
ATOM 682 C CA . PHE A 1 82 ? 8.129 -7.854 -6.570 1.00 98.06 82 PHE A CA 1
ATOM 683 C C . PHE A 1 82 ? 7.635 -6.781 -7.544 1.00 98.06 82 PHE A C 1
ATOM 685 O O . PHE A 1 82 ? 8.214 -5.694 -7.593 1.00 98.06 82 PHE A O 1
ATOM 692 N N . ASP A 1 83 ? 6.543 -7.048 -8.268 1.00 97.56 83 ASP A N 1
ATOM 693 C CA . ASP A 1 83 ? 5.957 -6.072 -9.190 1.00 97.56 83 ASP A CA 1
ATOM 694 C C . ASP A 1 83 ? 5.464 -4.805 -8.481 1.00 97.56 83 ASP A C 1
ATOM 696 O O . ASP A 1 83 ? 5.664 -3.699 -8.979 1.00 97.56 83 ASP A O 1
ATOM 700 N N . ILE A 1 84 ? 4.871 -4.939 -7.293 1.00 97.31 84 ILE A N 1
ATOM 701 C CA . ILE A 1 84 ? 4.461 -3.783 -6.492 1.00 97.31 84 ILE A CA 1
ATOM 702 C C . ILE A 1 84 ? 5.698 -3.020 -6.008 1.00 97.31 84 ILE A C 1
ATOM 704 O O . ILE A 1 84 ? 5.814 -1.823 -6.263 1.00 97.31 84 ILE A O 1
ATOM 708 N N . ILE A 1 85 ? 6.639 -3.696 -5.341 1.00 96.94 85 ILE A N 1
ATOM 709 C CA . ILE A 1 85 ? 7.809 -3.074 -4.699 1.00 96.94 85 ILE A CA 1
ATOM 710 C C . ILE A 1 85 ? 8.637 -2.277 -5.707 1.00 96.94 85 ILE A C 1
ATOM 712 O O . ILE A 1 85 ? 8.962 -1.118 -5.445 1.00 96.94 85 ILE A O 1
ATOM 716 N N . ARG A 1 86 ? 8.928 -2.846 -6.887 1.00 95.19 86 ARG A N 1
ATOM 717 C CA . ARG A 1 86 ? 9.711 -2.142 -7.918 1.00 95.19 86 ARG A CA 1
ATOM 718 C C . ARG A 1 86 ? 9.028 -0.851 -8.390 1.00 95.19 86 ARG A C 1
ATOM 720 O O . ARG A 1 86 ? 9.707 0.028 -8.909 1.00 95.19 86 ARG A O 1
ATOM 727 N N . ARG A 1 87 ? 7.700 -0.748 -8.258 1.00 94.50 87 ARG A N 1
ATOM 728 C CA . ARG A 1 87 ? 6.885 0.370 -8.754 1.00 94.50 87 ARG A CA 1
ATOM 729 C C . ARG A 1 87 ? 6.548 1.397 -7.682 1.00 94.50 87 ARG A C 1
ATOM 731 O O . ARG A 1 87 ? 6.319 2.534 -8.059 1.00 94.50 87 ARG A O 1
ATOM 738 N N . VAL A 1 88 ? 6.522 1.043 -6.394 1.00 93.38 88 VAL A N 1
ATOM 739 C CA . VAL A 1 88 ? 6.026 1.947 -5.331 1.00 93.38 88 VAL A CA 1
ATOM 740 C C . VAL A 1 88 ? 7.072 2.419 -4.323 1.00 93.38 88 VAL A C 1
ATOM 742 O O . VAL A 1 88 ? 6.795 3.3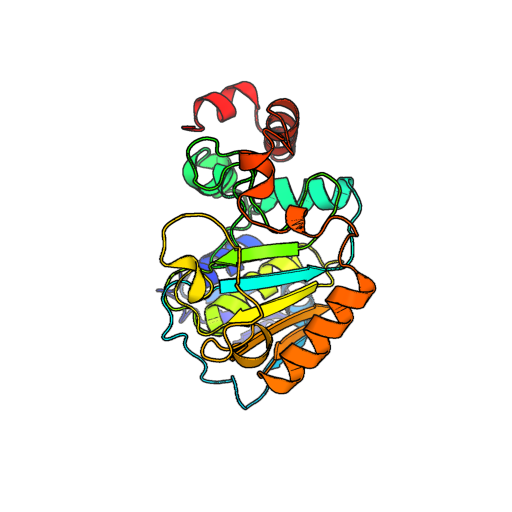55 -3.571 1.00 93.38 88 VAL A O 1
ATOM 745 N N . ASP A 1 89 ? 8.246 1.783 -4.263 1.00 93.81 89 ASP A N 1
ATOM 746 C CA . ASP A 1 89 ? 9.242 2.114 -3.240 1.00 93.81 89 ASP A CA 1
ATOM 747 C C . ASP A 1 89 ? 9.836 3.520 -3.435 1.00 93.81 89 ASP A C 1
ATOM 749 O O . ASP A 1 89 ? 10.152 3.955 -4.550 1.00 93.81 89 ASP A O 1
ATOM 753 N N . ASN A 1 90 ? 9.994 4.253 -2.335 1.00 90.81 90 ASN A N 1
ATOM 754 C CA . ASN A 1 90 ? 10.443 5.638 -2.363 1.00 90.81 90 ASN A CA 1
ATOM 755 C C . ASN A 1 90 ? 11.939 5.801 -2.639 1.00 90.81 90 ASN A C 1
ATOM 757 O O . ASN A 1 90 ? 12.352 6.911 -2.990 1.00 90.81 90 ASN A O 1
ATOM 761 N N . VAL A 1 91 ? 12.749 4.736 -2.583 1.00 90.00 91 VAL A N 1
ATOM 762 C CA . VAL A 1 91 ? 14.155 4.819 -3.013 1.00 90.00 91 VAL A CA 1
ATOM 763 C C . VAL A 1 91 ? 14.261 5.342 -4.454 1.00 90.00 91 VAL A C 1
ATOM 765 O O . VAL A 1 91 ? 15.137 6.149 -4.774 1.00 90.00 91 VAL A O 1
ATOM 768 N N . PHE A 1 92 ? 13.300 4.981 -5.313 1.00 88.62 92 PHE A N 1
ATOM 769 C CA . PHE A 1 92 ? 13.259 5.403 -6.714 1.00 88.62 92 PHE A CA 1
ATOM 770 C C . PHE A 1 92 ? 12.800 6.853 -6.896 1.00 88.62 92 PHE A C 1
ATOM 772 O O . PHE A 1 92 ? 13.143 7.484 -7.897 1.00 88.62 92 PHE A O 1
ATOM 779 N N . ARG A 1 93 ? 12.095 7.426 -5.910 1.00 81.44 93 ARG A N 1
ATOM 780 C CA . ARG A 1 93 ? 11.653 8.830 -5.925 1.00 81.44 93 ARG A CA 1
ATOM 781 C C . ARG A 1 93 ? 12.826 9.806 -5.881 1.00 81.44 93 ARG A C 1
ATOM 783 O O . ARG A 1 93 ? 12.752 10.882 -6.478 1.00 81.44 93 ARG A O 1
ATOM 790 N N . PHE A 1 94 ? 13.883 9.453 -5.153 1.00 71.56 94 PHE A N 1
ATOM 791 C CA . PHE A 1 94 ? 15.014 10.343 -4.876 1.00 71.56 94 PHE A CA 1
ATOM 792 C C . PHE A 1 94 ? 16.333 9.856 -5.488 1.00 71.56 94 PHE A C 1
ATOM 794 O O . PHE A 1 94 ? 17.184 10.685 -5.809 1.00 71.56 94 PHE A O 1
ATOM 801 N N . GLY A 1 95 ? 16.503 8.544 -5.674 1.00 62.88 95 GLY A N 1
ATOM 802 C CA . GLY A 1 95 ? 17.775 7.944 -6.080 1.00 62.88 95 GLY A CA 1
ATOM 803 C C . GLY A 1 95 ? 18.009 7.825 -7.588 1.00 62.88 95 GLY A C 1
ATOM 804 O O . GLY A 1 95 ? 19.158 7.795 -8.020 1.00 62.88 95 GLY A O 1
ATOM 805 N N . THR A 1 96 ? 16.955 7.787 -8.408 1.00 70.06 96 THR A N 1
ATOM 806 C CA . THR A 1 96 ? 17.064 7.466 -9.844 1.00 70.06 96 THR A CA 1
ATOM 807 C C . THR A 1 96 ? 16.101 8.314 -10.674 1.00 70.06 96 THR A C 1
ATOM 809 O O . THR A 1 96 ? 14.939 7.948 -10.851 1.00 70.06 96 THR A O 1
ATOM 812 N N . GLY A 1 97 ? 16.575 9.446 -11.212 1.00 73.12 97 GLY A N 1
ATOM 813 C CA . GLY A 1 97 ? 15.751 10.344 -12.039 1.00 73.12 97 GLY A CA 1
ATOM 814 C C . GLY A 1 97 ? 15.064 9.623 -13.206 1.00 73.12 97 GLY A C 1
ATOM 815 O O . GLY A 1 97 ? 13.885 9.842 -13.448 1.00 73.12 97 GLY A O 1
ATOM 816 N N . THR A 1 98 ? 15.762 8.676 -13.840 1.00 83.81 98 THR A N 1
ATOM 817 C CA . THR A 1 98 ? 15.229 7.876 -14.951 1.00 83.81 98 THR A CA 1
ATOM 818 C C . THR A 1 98 ? 14.067 6.972 -14.538 1.00 83.81 98 THR A C 1
ATOM 820 O O . THR A 1 98 ? 13.077 6.910 -15.256 1.00 83.81 98 THR A O 1
ATOM 823 N N . ILE A 1 99 ? 14.142 6.300 -13.381 1.00 86.56 99 ILE A N 1
ATOM 824 C CA . ILE A 1 99 ? 13.035 5.449 -12.901 1.00 86.56 99 ILE A CA 1
ATOM 825 C C . ILE A 1 99 ? 11.868 6.316 -12.436 1.00 86.56 99 ILE A C 1
ATOM 827 O O . ILE A 1 99 ? 10.724 6.020 -12.760 1.00 86.56 99 ILE A O 1
ATOM 831 N N . ARG A 1 100 ? 12.145 7.423 -11.737 1.00 83.50 100 ARG A N 1
ATOM 832 C CA . ARG A 1 100 ? 11.112 8.371 -11.296 1.00 83.50 100 ARG A CA 1
ATOM 833 C C . ARG A 1 100 ? 10.273 8.904 -12.462 1.00 83.50 100 ARG A C 1
ATOM 835 O O . ARG A 1 100 ? 9.090 9.178 -12.288 1.00 83.50 100 ARG A O 1
ATOM 842 N N . GLU A 1 101 ? 10.897 9.115 -13.615 1.00 81.94 101 GLU A N 1
ATOM 843 C CA . GLU A 1 101 ? 10.244 9.616 -14.829 1.00 81.94 101 GLU A CA 1
ATOM 844 C C . GLU A 1 101 ? 9.601 8.505 -15.675 1.00 81.94 101 GLU A C 1
ATOM 846 O O . GLU A 1 101 ? 8.897 8.801 -16.640 1.00 81.94 101 GLU A O 1
ATOM 851 N N . HIS A 1 102 ? 9.805 7.234 -15.318 1.00 85.44 102 HIS A N 1
ATOM 852 C CA . HIS A 1 102 ? 9.253 6.099 -16.044 1.00 85.44 102 HIS A CA 1
ATOM 853 C C . HIS A 1 102 ? 7.757 5.910 -15.745 1.00 85.44 102 HIS A C 1
ATOM 855 O O . HIS A 1 102 ? 7.330 5.991 -14.597 1.00 85.44 102 HIS A O 1
ATOM 861 N N . ALA A 1 103 ? 6.960 5.587 -16.769 1.00 79.19 103 ALA A N 1
ATOM 862 C CA . ALA A 1 103 ? 5.499 5.468 -16.656 1.00 79.19 103 ALA A CA 1
ATOM 863 C C . ALA A 1 103 ? 5.025 4.367 -15.683 1.00 79.19 103 ALA A C 1
ATOM 865 O O . ALA A 1 103 ? 3.958 4.479 -15.089 1.00 79.19 103 ALA A O 1
ATOM 866 N N . ASP A 1 104 ? 5.824 3.311 -15.507 1.00 86.00 104 ASP A N 1
ATOM 867 C CA . ASP A 1 104 ? 5.520 2.224 -14.565 1.00 86.00 104 ASP A CA 1
ATOM 868 C C . ASP A 1 104 ? 5.709 2.600 -13.089 1.00 86.00 104 ASP A C 1
ATOM 870 O O . ASP A 1 104 ? 5.148 1.909 -12.229 1.00 86.00 104 ASP A O 1
ATOM 874 N N . TYR A 1 105 ? 6.503 3.635 -12.788 1.00 89.31 105 TYR A N 1
ATOM 875 C CA . TYR A 1 105 ? 6.744 4.067 -11.416 1.00 89.31 105 TYR A CA 1
ATOM 876 C C . TYR A 1 105 ? 5.518 4.801 -10.863 1.00 89.31 105 TYR A C 1
ATOM 878 O O . TYR A 1 105 ? 4.951 5.688 -11.498 1.00 89.31 105 TYR A O 1
ATOM 886 N N . ILE A 1 106 ? 5.122 4.435 -9.649 1.00 88.38 106 ILE A N 1
ATOM 887 C CA . ILE A 1 106 ? 3.951 4.940 -8.941 1.00 88.38 106 ILE A CA 1
ATOM 888 C C . ILE A 1 106 ? 4.429 5.545 -7.623 1.00 88.38 106 ILE A C 1
ATOM 890 O O . ILE A 1 106 ? 4.733 4.838 -6.663 1.00 88.38 106 ILE A O 1
ATOM 894 N N . GLY A 1 107 ? 4.483 6.874 -7.573 1.00 82.31 107 GLY A N 1
ATOM 895 C CA . GLY A 1 107 ? 4.852 7.598 -6.361 1.00 82.31 107 GLY A CA 1
ATOM 896 C C . GLY A 1 107 ? 3.870 7.367 -5.207 1.00 82.31 107 GLY A C 1
ATOM 897 O O . GLY A 1 107 ? 2.669 7.183 -5.413 1.00 82.31 107 GLY A O 1
ATOM 898 N N . SER A 1 108 ? 4.389 7.414 -3.979 1.00 86.44 108 SER A N 1
ATOM 899 C CA . SER A 1 108 ? 3.581 7.380 -2.756 1.00 86.44 108 SER A CA 1
ATOM 900 C C . SER A 1 108 ? 3.312 8.789 -2.219 1.00 86.44 108 SER A C 1
ATOM 902 O O . SER A 1 108 ? 4.126 9.711 -2.387 1.00 86.44 108 SER A O 1
ATOM 904 N N . LEU A 1 109 ? 2.147 8.956 -1.587 1.00 87.19 109 LEU A N 1
ATOM 905 C CA . LEU A 1 109 ? 1.685 10.246 -1.062 1.00 87.19 109 LEU A CA 1
ATOM 906 C C . LEU A 1 109 ? 1.430 10.196 0.420 1.00 87.19 109 LEU A C 1
ATOM 908 O O . LEU A 1 109 ? 1.921 11.060 1.117 1.00 87.19 109 LEU A O 1
ATOM 912 N N . ASN A 1 110 ? 0.683 9.209 0.889 1.00 92.38 110 ASN A N 1
ATOM 913 C CA . ASN A 1 110 ? 0.387 8.989 2.292 1.00 92.38 110 ASN A CA 1
ATOM 914 C C . ASN A 1 110 ? 0.838 7.601 2.746 1.00 92.38 110 ASN A C 1
ATOM 916 O O . ASN A 1 110 ? 1.107 7.413 3.928 1.00 92.38 110 ASN A O 1
ATOM 920 N N . PHE A 1 111 ? 0.964 6.636 1.834 1.00 94.44 111 PHE A N 1
ATOM 921 C CA . PHE A 1 111 ? 1.285 5.250 2.174 1.00 94.44 111 PHE A CA 1
ATOM 922 C C . PHE A 1 111 ? 2.645 4.860 1.605 1.00 94.44 111 PHE A C 1
ATOM 924 O O . PHE A 1 111 ? 2.747 4.168 0.589 1.00 94.44 111 PHE A O 1
ATOM 931 N N . ASP A 1 112 ? 3.684 5.347 2.279 1.00 90.69 112 ASP A N 1
ATOM 932 C CA . ASP A 1 112 ? 5.075 5.184 1.876 1.00 90.69 112 ASP A CA 1
ATOM 933 C C . ASP A 1 112 ? 5.610 3.760 2.077 1.00 90.69 112 ASP A C 1
ATOM 935 O O . ASP A 1 112 ? 5.185 3.012 2.960 1.00 90.69 112 ASP A O 1
ATOM 939 N N . SER A 1 113 ? 6.590 3.397 1.249 1.00 92.25 113 SER A N 1
ATOM 940 C CA . SER A 1 113 ? 7.454 2.229 1.438 1.00 92.25 113 SER A CA 1
ATOM 941 C C . SER A 1 113 ? 8.907 2.649 1.248 1.00 92.25 113 SER A C 1
ATOM 943 O O . SER A 1 113 ? 9.235 3.357 0.298 1.00 92.25 113 SER A O 1
ATOM 945 N N . TRP A 1 114 ? 9.739 2.243 2.197 1.00 91.62 114 TRP A N 1
ATOM 946 C CA . TRP A 1 114 ? 11.161 2.536 2.337 1.00 91.62 114 TRP A CA 1
ATOM 947 C C . TRP A 1 114 ? 11.904 1.224 2.612 1.00 91.62 114 TRP A C 1
ATOM 949 O O . TRP A 1 114 ? 12.596 1.063 3.620 1.00 91.62 114 TRP A O 1
ATOM 959 N N . ILE A 1 115 ? 11.702 0.239 1.735 1.00 92.88 115 ILE A N 1
ATOM 960 C CA . ILE A 1 115 ? 12.229 -1.118 1.903 1.00 92.88 115 ILE A CA 1
ATOM 961 C C . ILE A 1 115 ? 13.748 -1.118 1.720 1.00 92.88 115 ILE A C 1
ATOM 963 O O . ILE A 1 115 ? 14.452 -1.845 2.423 1.00 92.88 115 ILE A O 1
ATOM 967 N N . PHE A 1 116 ? 14.255 -0.300 0.796 1.00 91.88 116 PHE A N 1
ATOM 968 C CA . PHE A 1 116 ? 15.675 -0.272 0.444 1.00 91.88 116 PHE A CA 1
ATOM 969 C C . PHE A 1 116 ? 16.468 0.831 1.151 1.00 91.88 116 PHE A C 1
ATOM 971 O O . PHE A 1 116 ? 17.665 0.662 1.375 1.00 91.88 116 PHE A O 1
ATOM 978 N N . ASP A 1 117 ? 15.836 1.958 1.487 1.00 86.75 117 ASP A N 1
ATOM 979 C CA . ASP A 1 117 ? 16.534 3.111 2.057 1.00 86.75 117 ASP A CA 1
ATOM 980 C C . ASP A 1 117 ? 17.049 2.803 3.475 1.00 86.75 117 ASP A C 1
ATOM 982 O O . ASP A 1 117 ? 16.292 2.527 4.407 1.00 86.75 117 ASP A O 1
ATOM 986 N N . ARG A 1 118 ? 18.376 2.856 3.623 1.00 82.88 118 ARG A N 1
ATOM 987 C CA . ARG A 1 118 ? 19.096 2.571 4.870 1.00 82.88 118 ARG A CA 1
ATOM 988 C C . ARG A 1 118 ? 19.361 3.817 5.723 1.00 82.88 118 ARG A C 1
ATOM 990 O O . ARG A 1 118 ? 19.968 3.700 6.788 1.00 82.88 118 ARG A O 1
ATOM 997 N N . HIS A 1 119 ? 19.001 5.012 5.267 1.00 83.75 119 HIS A N 1
ATOM 998 C CA . HIS A 1 119 ? 19.099 6.257 6.041 1.00 83.75 119 HIS A CA 1
ATOM 999 C C . HIS A 1 119 ? 17.726 6.827 6.404 1.00 83.75 119 HIS A C 1
ATOM 1001 O O . HIS A 1 119 ? 17.642 7.730 7.239 1.00 83.75 119 HIS A O 1
ATOM 1007 N N . HIS A 1 120 ? 16.651 6.253 5.866 1.00 85.69 120 HIS A N 1
ATOM 1008 C CA . HIS A 1 120 ? 15.304 6.466 6.370 1.00 85.69 120 HIS A CA 1
ATOM 1009 C C . HIS A 1 120 ? 15.118 5.858 7.774 1.00 85.69 120 HIS A C 1
ATOM 1011 O O . HIS A 1 120 ? 15.661 4.798 8.088 1.00 85.69 120 HIS A O 1
ATOM 1017 N N . TYR A 1 121 ? 14.318 6.521 8.616 1.00 82.56 121 TYR A N 1
ATOM 1018 C CA . TYR A 1 121 ? 13.842 5.970 9.885 1.00 82.56 121 TYR A CA 1
ATOM 1019 C C . TYR A 1 121 ? 12.308 5.852 9.864 1.00 82.56 121 TYR A C 1
ATOM 1021 O O . TYR A 1 121 ? 11.641 6.869 9.655 1.00 82.56 121 TYR A O 1
ATOM 1029 N N . PRO A 1 122 ? 11.739 4.662 10.129 1.00 84.50 122 PRO A N 1
ATOM 1030 C CA . PRO A 1 122 ? 12.436 3.386 10.315 1.00 84.50 122 PRO A CA 1
ATOM 1031 C C . PRO A 1 122 ? 12.974 2.799 9.001 1.00 84.50 122 PRO A C 1
ATOM 1033 O O . PRO A 1 122 ? 12.458 3.095 7.920 1.00 84.50 122 PRO A O 1
ATOM 1036 N N . GLN A 1 123 ? 14.018 1.975 9.111 1.00 86.62 123 GLN A N 1
ATOM 1037 C CA . GLN A 1 123 ? 14.615 1.249 7.984 1.00 86.62 123 GLN A CA 1
ATOM 1038 C C . GLN A 1 123 ? 13.770 0.035 7.585 1.00 86.62 123 GLN A C 1
ATOM 1040 O O . GLN A 1 123 ? 13.164 -0.619 8.436 1.00 86.62 123 GLN A O 1
ATOM 1045 N N . HIS A 1 124 ? 13.806 -0.320 6.298 1.00 86.56 124 HIS A N 1
ATOM 1046 C CA . HIS A 1 124 ? 13.177 -1.532 5.757 1.00 86.56 124 HIS A CA 1
ATOM 1047 C C . HIS A 1 124 ? 11.664 -1.620 6.022 1.00 86.56 124 HIS A C 1
ATOM 1049 O O . HIS A 1 124 ? 11.114 -2.711 6.188 1.00 86.56 124 HIS A O 1
ATOM 1055 N N . TYR A 1 125 ? 10.999 -0.467 6.061 1.00 84.31 125 TYR A N 1
ATOM 1056 C CA . TYR A 1 125 ? 9.572 -0.319 6.330 1.00 84.31 125 TYR A CA 1
ATOM 1057 C C . TYR A 1 125 ? 8.754 -0.272 5.033 1.00 84.31 125 TYR A C 1
ATOM 1059 O O . TYR A 1 125 ? 9.202 0.282 4.035 1.00 84.31 125 TYR A O 1
ATOM 1067 N N . GLY A 1 126 ? 7.527 -0.787 5.039 1.00 91.38 126 GLY A N 1
ATOM 1068 C CA . GLY A 1 126 ? 6.591 -0.630 3.927 1.00 91.38 126 GLY A CA 1
ATOM 1069 C C . GLY A 1 126 ? 5.309 -1.421 4.137 1.00 91.38 126 GLY A C 1
ATOM 1070 O O . GLY A 1 126 ? 5.254 -2.312 4.979 1.00 91.38 126 GLY A O 1
ATOM 1071 N N . TRP A 1 127 ? 4.274 -1.090 3.366 1.00 95.56 127 TRP A N 1
ATOM 1072 C CA . TRP A 1 127 ? 2.972 -1.763 3.436 1.00 95.56 127 TRP A CA 1
ATOM 1073 C C . TRP A 1 127 ? 2.913 -3.064 2.622 1.00 95.56 127 TRP A C 1
ATOM 1075 O O . TRP A 1 127 ? 1.986 -3.857 2.776 1.00 95.56 127 TRP A O 1
ATOM 1085 N N . ILE A 1 128 ? 3.891 -3.284 1.744 1.00 96.94 128 ILE A N 1
ATOM 1086 C CA . ILE A 1 128 ? 4.084 -4.515 0.982 1.00 96.94 128 ILE A CA 1
ATOM 1087 C C . ILE A 1 128 ? 5.421 -5.131 1.388 1.00 96.94 128 ILE A C 1
ATOM 1089 O O . ILE A 1 128 ? 6.452 -4.464 1.406 1.00 96.94 128 ILE A O 1
ATOM 1093 N N . HIS A 1 129 ? 5.408 -6.417 1.709 1.00 95.75 129 HIS A N 1
ATOM 1094 C CA . HIS A 1 129 ? 6.601 -7.147 2.121 1.00 95.75 129 HIS A CA 1
ATOM 1095 C C . HIS A 1 129 ? 7.088 -8.042 0.984 1.00 95.75 129 HIS A C 1
ATOM 1097 O O . HIS A 1 129 ? 6.288 -8.555 0.198 1.00 95.75 129 HIS A O 1
ATOM 1103 N N . ALA A 1 130 ? 8.395 -8.308 0.934 1.00 95.44 130 ALA A N 1
ATOM 1104 C CA . ALA A 1 130 ? 8.999 -9.140 -0.113 1.00 95.44 130 ALA A CA 1
ATOM 1105 C C . ALA A 1 130 ? 8.447 -10.582 -0.147 1.00 95.44 130 ALA A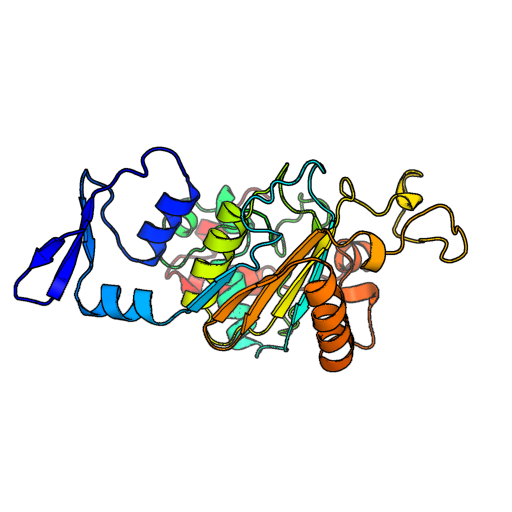 C 1
ATOM 1107 O O . ALA A 1 130 ? 8.504 -11.247 -1.180 1.00 95.44 130 ALA A O 1
ATOM 1108 N N . ASP A 1 131 ? 7.878 -11.060 0.965 1.00 95.06 131 ASP A N 1
ATOM 1109 C CA . ASP A 1 131 ? 7.242 -12.375 1.069 1.00 95.06 131 ASP A CA 1
ATOM 1110 C C . ASP A 1 131 ? 5.777 -12.398 0.584 1.00 95.06 131 ASP A C 1
ATOM 1112 O O . ASP A 1 131 ? 5.127 -13.444 0.658 1.00 95.06 131 ASP A O 1
ATOM 1116 N N . GLY A 1 132 ? 5.246 -11.257 0.129 1.00 96.81 132 GLY A N 1
ATOM 1117 C CA . GLY A 1 132 ? 3.870 -11.076 -0.332 1.00 96.81 132 GLY A CA 1
ATOM 1118 C C . GLY A 1 132 ? 2.865 -10.655 0.734 1.00 96.81 132 GLY A C 1
ATOM 1119 O O . GLY A 1 132 ? 1.683 -10.508 0.423 1.00 96.81 132 GLY A O 1
ATOM 1120 N N . THR A 1 133 ? 3.285 -10.461 1.987 1.00 96.88 133 THR A N 1
ATOM 1121 C CA . THR A 1 133 ? 2.405 -9.879 3.015 1.00 96.88 133 THR A CA 1
ATOM 1122 C C . THR A 1 133 ? 1.976 -8.470 2.613 1.00 96.88 133 THR A C 1
ATOM 1124 O O . THR A 1 133 ? 2.805 -7.671 2.187 1.00 96.88 133 THR A O 1
ATOM 1127 N N . VAL A 1 134 ? 0.690 -8.166 2.804 1.00 97.75 134 VAL A N 1
ATOM 1128 C CA . VAL A 1 134 ? 0.111 -6.832 2.622 1.00 97.75 134 VAL A CA 1
ATOM 1129 C C . VAL A 1 134 ? -0.382 -6.312 3.971 1.00 97.75 134 VAL A C 1
ATOM 1131 O O . VAL A 1 134 ? -1.298 -6.874 4.575 1.00 97.75 134 VAL A O 1
ATOM 1134 N N . GLY A 1 135 ? 0.218 -5.228 4.440 1.00 96.94 135 GLY A N 1
ATOM 1135 C CA . GLY A 1 135 ? -0.162 -4.529 5.656 1.00 96.94 135 GLY A CA 1
ATOM 1136 C C . GLY A 1 135 ? 1.025 -3.873 6.342 1.00 96.94 135 GLY A C 1
ATOM 1137 O O . GLY A 1 135 ? 2.159 -4.288 6.168 1.00 96.94 135 GLY A O 1
ATOM 1138 N N . CYS A 1 136 ? 0.746 -2.870 7.161 1.00 94.88 136 CYS A N 1
ATOM 1139 C CA . CYS A 1 136 ? 1.697 -2.250 8.073 1.00 94.88 136 CYS A CA 1
ATOM 1140 C C . CYS A 1 136 ? 0.941 -1.394 9.091 1.00 94.88 136 CYS A C 1
ATOM 1142 O O . CYS A 1 136 ? -0.240 -1.086 8.919 1.00 94.88 136 CYS A O 1
ATOM 1144 N N . ASP A 1 137 ? 1.642 -1.001 10.137 1.00 93.38 137 ASP A N 1
ATOM 1145 C CA . ASP A 1 137 ? 1.262 0.014 11.098 1.00 93.38 137 ASP A CA 1
ATOM 1146 C C . ASP A 1 137 ? 2.205 1.196 10.865 1.00 93.38 137 ASP A C 1
ATOM 1148 O O . ASP A 1 137 ? 3.426 1.028 10.894 1.00 93.38 137 ASP A O 1
ATOM 1152 N N . GLY A 1 138 ? 1.663 2.381 10.601 1.00 91.56 138 GLY A N 1
ATOM 1153 C CA . GLY A 1 138 ? 2.491 3.514 10.204 1.00 91.56 138 GLY A CA 1
ATOM 1154 C C . GLY A 1 138 ? 1.768 4.843 10.229 1.00 91.56 138 GLY A C 1
ATOM 1155 O O . GLY A 1 138 ? 0.708 4.978 10.832 1.00 91.56 138 GLY A O 1
ATOM 1156 N N . ILE A 1 139 ? 2.367 5.838 9.581 1.00 93.19 139 ILE A N 1
ATOM 1157 C CA . ILE A 1 139 ? 1.880 7.220 9.576 1.00 93.19 139 ILE A CA 1
ATOM 1158 C C . ILE A 1 139 ? 1.709 7.732 8.157 1.00 93.19 139 ILE A C 1
ATOM 1160 O O . ILE A 1 139 ? 2.493 7.384 7.272 1.00 93.19 139 ILE A O 1
ATOM 1164 N N . THR A 1 140 ? 0.696 8.566 7.941 1.00 94.38 140 THR A N 1
ATOM 1165 C CA . THR A 1 140 ? 0.507 9.250 6.657 1.00 94.38 140 THR A CA 1
ATOM 1166 C C . THR A 1 140 ? 1.467 10.436 6.493 1.00 94.38 140 THR A C 1
ATOM 1168 O O . THR A 1 140 ? 2.300 10.718 7.359 1.00 94.38 140 THR A O 1
ATOM 1171 N N . GLN A 1 141 ? 1.310 11.221 5.420 1.00 91.12 141 GLN A N 1
ATOM 1172 C CA . GLN A 1 141 ? 1.885 12.567 5.362 1.00 91.12 141 GLN A CA 1
ATOM 1173 C C . GLN A 1 141 ? 1.020 13.575 6.133 1.00 91.12 141 GLN A C 1
ATOM 1175 O O . GLN A 1 141 ? 0.063 13.212 6.817 1.00 91.12 141 GLN A O 1
ATOM 1180 N N . LYS A 1 142 ? 1.434 14.846 6.164 1.00 91.81 142 LYS A N 1
ATOM 1181 C CA . LYS A 1 142 ? 0.826 15.857 7.042 1.00 91.81 142 LYS A CA 1
ATOM 1182 C C . LYS A 1 142 ? -0.564 16.259 6.544 1.00 91.81 142 LYS A C 1
ATOM 1184 O O . LYS A 1 142 ? -0.672 16.770 5.439 1.00 91.81 142 LYS A O 1
ATOM 1189 N N . TYR A 1 143 ? -1.563 16.138 7.421 1.00 93.06 143 TYR A N 1
ATOM 1190 C CA . TYR A 1 143 ? -2.931 16.636 7.230 1.00 93.06 143 TYR A CA 1
ATOM 1191 C C . TYR A 1 143 ? -3.612 16.140 5.940 1.00 93.06 143 TYR A C 1
ATOM 1193 O O . TYR A 1 143 ? -4.089 16.964 5.157 1.00 93.06 143 TYR A O 1
ATOM 1201 N N . PRO A 1 144 ? -3.667 14.815 5.699 1.00 92.31 144 PRO A N 1
ATOM 1202 C CA . PRO A 1 144 ? -4.239 14.294 4.469 1.00 92.31 144 PRO A CA 1
ATOM 1203 C C . PRO A 1 144 ? -5.731 14.605 4.353 1.00 92.31 144 PRO A C 1
ATOM 1205 O O . PRO A 1 144 ? -6.466 14.661 5.347 1.00 92.31 144 PRO A O 1
ATOM 1208 N N . GLY A 1 145 ? -6.178 14.769 3.111 1.00 88.69 145 GLY A N 1
ATOM 1209 C CA . GLY A 1 145 ? -7.590 14.834 2.742 1.00 88.69 145 GLY A CA 1
ATOM 1210 C C . GLY A 1 145 ? -8.033 13.581 1.991 1.00 88.69 145 GLY A C 1
ATOM 1211 O O . GLY A 1 145 ? -7.206 12.821 1.485 1.00 88.69 145 GLY A O 1
ATOM 1212 N N . ILE A 1 146 ? -9.349 13.388 1.865 1.00 89.38 146 ILE A N 1
ATOM 1213 C CA . ILE A 1 146 ? -9.887 12.241 1.115 1.00 89.38 146 ILE A CA 1
ATOM 1214 C C . ILE A 1 146 ? -9.444 12.225 -0.345 1.00 89.38 146 ILE A C 1
ATOM 1216 O O . ILE A 1 146 ? -9.224 11.149 -0.885 1.00 89.38 146 ILE A O 1
ATOM 1220 N N . ASP A 1 147 ? -9.259 13.392 -0.966 1.00 84.19 147 ASP A N 1
ATOM 1221 C CA . ASP A 1 147 ? -8.843 13.483 -2.366 1.00 84.19 147 ASP A CA 1
ATOM 1222 C C . ASP A 1 147 ? -7.456 12.861 -2.565 1.00 84.19 147 ASP A C 1
ATOM 1224 O O . ASP A 1 147 ? -7.209 12.203 -3.572 1.00 84.19 147 ASP A O 1
ATOM 1228 N N . GLU A 1 148 ? -6.562 13.014 -1.581 1.00 87.88 148 GLU A N 1
ATOM 1229 C CA . GLU A 1 148 ? -5.235 12.397 -1.615 1.00 87.88 148 GLU A CA 1
ATOM 1230 C C . GLU A 1 148 ? -5.323 10.878 -1.452 1.00 87.88 148 GLU A C 1
ATOM 1232 O O . GLU A 1 148 ? -4.660 10.145 -2.185 1.00 87.88 148 GLU A O 1
ATOM 1237 N N . PHE A 1 149 ? -6.167 10.398 -0.532 1.00 92.38 149 PHE A N 1
ATOM 1238 C CA . PHE A 1 149 ? -6.395 8.964 -0.343 1.00 92.38 149 PHE A CA 1
ATOM 1239 C C . PHE A 1 149 ? -7.013 8.316 -1.580 1.00 92.38 149 PHE A C 1
ATOM 1241 O O . PHE A 1 149 ? -6.541 7.266 -2.016 1.00 92.38 149 PHE A O 1
ATOM 1248 N N . ILE A 1 150 ? -8.037 8.951 -2.159 1.00 90.31 150 ILE A N 1
ATOM 1249 C CA . ILE A 1 150 ? -8.701 8.477 -3.372 1.00 90.31 150 ILE A CA 1
ATOM 1250 C C . ILE A 1 150 ? -7.695 8.418 -4.512 1.00 90.31 150 ILE A C 1
ATOM 1252 O O . ILE A 1 150 ? -7.572 7.385 -5.160 1.00 90.31 150 ILE A O 1
ATOM 1256 N N . ALA A 1 151 ? -6.956 9.500 -4.747 1.00 84.75 151 ALA A N 1
ATOM 1257 C CA . ALA A 1 151 ? -6.053 9.568 -5.881 1.00 84.75 151 ALA A CA 1
ATOM 1258 C C . ALA A 1 151 ? -4.897 8.558 -5.767 1.00 84.75 151 ALA A C 1
ATOM 1260 O O . ALA A 1 151 ? -4.590 7.872 -6.743 1.00 84.75 151 ALA A O 1
ATOM 1261 N N . GLU A 1 152 ? -4.305 8.395 -4.580 1.00 90.50 152 GLU A N 1
ATOM 1262 C CA . GLU A 1 152 ? -3.242 7.410 -4.361 1.00 90.50 152 GLU A CA 1
ATOM 1263 C C . GLU A 1 152 ? -3.725 5.970 -4.584 1.00 90.50 152 GLU A C 1
ATOM 1265 O O . GLU A 1 152 ? -3.081 5.191 -5.295 1.00 90.50 152 GLU A O 1
ATOM 1270 N N . TRP A 1 153 ? -4.870 5.606 -4.002 1.00 92.88 153 TRP A N 1
ATOM 1271 C CA . TRP A 1 153 ? -5.373 4.236 -4.091 1.00 92.88 153 TRP A CA 1
ATOM 1272 C C . TRP A 1 153 ? -6.060 3.923 -5.409 1.00 92.88 153 TRP A C 1
ATOM 1274 O O . TRP A 1 153 ? -6.001 2.777 -5.844 1.00 92.88 153 TRP A O 1
ATOM 1284 N N . PHE A 1 154 ? -6.627 4.912 -6.095 1.00 88.31 154 PHE A N 1
ATOM 1285 C CA . PHE A 1 154 ? -7.138 4.739 -7.451 1.00 88.31 154 PHE A CA 1
ATOM 1286 C C . PHE A 1 154 ? -6.018 4.321 -8.412 1.00 88.31 154 PHE A C 1
ATOM 1288 O O . PHE A 1 154 ? -6.166 3.335 -9.135 1.00 88.31 154 PHE A O 1
ATOM 1295 N N . ILE A 1 155 ? -4.865 5.004 -8.369 1.00 85.62 155 ILE A N 1
ATOM 1296 C CA . ILE A 1 155 ? -3.692 4.658 -9.189 1.00 85.62 155 ILE A CA 1
ATOM 1297 C C . ILE A 1 155 ? -3.196 3.247 -8.849 1.00 85.62 155 ILE A C 1
ATOM 1299 O O . ILE A 1 155 ? -3.010 2.420 -9.743 1.00 85.62 155 ILE A O 1
ATOM 1303 N N . LYS A 1 156 ? -3.014 2.949 -7.555 1.00 91.31 156 LYS A N 1
ATOM 1304 C CA . LYS A 1 156 ? -2.522 1.639 -7.097 1.00 91.31 156 LYS A CA 1
ATOM 1305 C C . LYS A 1 156 ? -3.490 0.507 -7.454 1.00 91.31 156 LYS A C 1
ATOM 1307 O O . LYS A 1 156 ? -3.049 -0.523 -7.946 1.00 91.31 156 LYS A O 1
ATOM 1312 N N . MET A 1 157 ? -4.795 0.692 -7.280 1.00 90.06 157 MET A N 1
ATOM 1313 C CA . MET A 1 157 ? -5.813 -0.302 -7.643 1.00 90.06 157 MET A CA 1
ATOM 1314 C C . MET A 1 157 ? -5.834 -0.574 -9.150 1.00 90.06 157 MET A C 1
ATOM 1316 O O . MET A 1 157 ? -5.945 -1.724 -9.566 1.00 90.06 157 MET A O 1
ATOM 1320 N N . MET A 1 158 ? -5.682 0.465 -9.974 1.00 85.75 158 MET A N 1
ATOM 1321 C CA . MET A 1 158 ? -5.609 0.317 -11.429 1.00 85.75 158 MET A CA 1
ATOM 1322 C C . MET A 1 158 ? -4.343 -0.413 -11.882 1.00 85.75 158 MET A C 1
ATOM 1324 O O . MET A 1 158 ? -4.388 -1.224 -12.807 1.00 85.75 158 MET A O 1
ATOM 1328 N N . ALA A 1 159 ? -3.219 -0.151 -11.219 1.00 88.81 159 ALA A N 1
ATOM 1329 C CA . ALA A 1 159 ? -1.954 -0.825 -11.481 1.00 88.81 159 ALA A CA 1
ATOM 1330 C C . ALA A 1 159 ? -1.918 -2.271 -10.966 1.00 88.81 159 ALA A C 1
ATOM 1332 O O . ALA A 1 159 ? -1.260 -3.117 -11.573 1.00 88.81 159 ALA A O 1
ATOM 1333 N N . PHE A 1 160 ? -2.618 -2.541 -9.863 1.00 93.06 160 PHE A N 1
ATOM 1334 C CA . PHE A 1 160 ? -2.594 -3.800 -9.126 1.00 93.06 160 PHE A CA 1
ATOM 1335 C C . PHE A 1 160 ? -4.032 -4.264 -8.820 1.00 93.06 160 PHE A C 1
ATOM 1337 O O . PHE A 1 160 ? -4.464 -4.254 -7.664 1.00 93.06 160 PHE A O 1
ATOM 1344 N N . PRO A 1 161 ? -4.794 -4.715 -9.834 1.00 90.56 161 PRO A N 1
ATOM 1345 C CA . PRO A 1 161 ? -6.227 -5.013 -9.697 1.00 90.56 161 PRO A CA 1
ATOM 1346 C C . PRO A 1 161 ? -6.541 -6.207 -8.781 1.00 90.56 161 PRO A C 1
ATOM 1348 O O . PRO A 1 161 ? -7.699 -6.481 -8.484 1.00 90.56 161 PRO A O 1
ATOM 1351 N N . TYR A 1 162 ? -5.515 -6.939 -8.345 1.00 93.69 162 TYR A N 1
ATOM 1352 C CA . TYR A 1 162 ? -5.612 -8.050 -7.400 1.00 93.69 162 TYR A CA 1
ATOM 1353 C C . TYR A 1 162 ? -5.462 -7.623 -5.931 1.00 93.69 162 TYR A C 1
ATOM 1355 O O . TYR A 1 162 ? -5.520 -8.488 -5.053 1.00 93.69 162 TYR A O 1
ATOM 1363 N N . LEU A 1 163 ? -5.218 -6.337 -5.653 1.00 96.25 163 LEU A N 1
ATOM 1364 C CA . LEU A 1 163 ? -5.139 -5.840 -4.283 1.00 96.25 163 LEU A CA 1
ATOM 1365 C C . LEU A 1 163 ? -6.497 -5.943 -3.587 1.00 96.25 163 LEU A C 1
ATOM 1367 O O . LEU A 1 163 ? -7.537 -5.579 -4.131 1.00 96.25 163 LEU A O 1
ATOM 1371 N N . ASP A 1 164 ? -6.442 -6.441 -2.358 1.00 98.12 164 ASP A N 1
ATOM 1372 C CA . ASP A 1 164 ? -7.586 -6.612 -1.478 1.00 98.12 164 ASP A CA 1
ATOM 1373 C C . ASP A 1 164 ? -7.132 -6.290 -0.049 1.00 98.12 164 ASP A C 1
ATOM 1375 O O . ASP A 1 164 ? -6.474 -7.106 0.605 1.00 98.12 164 ASP A O 1
ATOM 1379 N N . LEU A 1 165 ? -7.381 -5.060 0.402 1.00 98.56 165 LEU A N 1
ATOM 1380 C CA . LEU A 1 165 ? -6.861 -4.538 1.668 1.00 98.56 165 LEU A CA 1
ATOM 1381 C C . LEU A 1 165 ? -7.759 -3.471 2.280 1.00 98.56 165 LEU A C 1
ATOM 1383 O O . LEU A 1 165 ? -8.499 -2.778 1.583 1.00 98.56 165 LEU A O 1
ATOM 1387 N N . VAL A 1 166 ? -7.640 -3.307 3.595 1.00 98.75 166 VAL A N 1
ATOM 1388 C CA . VAL A 1 166 ? -8.271 -2.228 4.353 1.00 98.75 166 VAL A CA 1
ATOM 1389 C C . VAL A 1 166 ? -7.230 -1.439 5.131 1.00 98.75 166 VAL A C 1
ATOM 1391 O O . VAL A 1 166 ? -6.278 -2.001 5.677 1.00 98.75 166 VAL A O 1
ATOM 1394 N N . ILE A 1 167 ? -7.447 -0.132 5.205 1.00 98.69 167 ILE A N 1
ATOM 1395 C CA . ILE A 1 167 ? -6.658 0.824 5.973 1.00 98.69 167 ILE A CA 1
ATOM 1396 C C . ILE A 1 167 ? -7.606 1.533 6.922 1.00 98.69 167 ILE A C 1
ATOM 1398 O O . ILE A 1 167 ? -8.620 2.078 6.492 1.00 98.69 167 ILE A O 1
ATOM 1402 N N . ALA A 1 168 ? -7.276 1.527 8.204 1.00 98.50 168 ALA A N 1
ATOM 1403 C CA . ALA A 1 168 ? -7.969 2.284 9.230 1.00 98.50 168 ALA A CA 1
ATOM 1404 C C . ALA A 1 168 ? -7.074 3.443 9.671 1.00 98.50 168 ALA A C 1
ATOM 1406 O O . ALA A 1 168 ? -5.959 3.206 10.138 1.00 98.50 168 ALA A O 1
ATOM 1407 N N . VAL A 1 169 ? -7.553 4.675 9.498 1.00 97.81 169 VAL A N 1
ATOM 1408 C CA . VAL A 1 169 ? -6.823 5.913 9.802 1.00 97.81 169 VAL A CA 1
ATOM 1409 C C . VAL A 1 169 ? -7.400 6.535 11.068 1.00 97.81 169 VAL A C 1
ATOM 1411 O O . VAL A 1 169 ? -8.621 6.593 11.230 1.00 97.81 169 VAL A O 1
ATOM 1414 N N . THR A 1 170 ? -6.525 6.995 11.960 1.00 96.50 170 THR A N 1
ATOM 1415 C CA . THR A 1 170 ? -6.900 7.542 13.271 1.00 96.50 170 THR A CA 1
ATOM 1416 C C . THR A 1 170 ? -6.761 9.061 13.357 1.00 96.50 170 THR A C 1
ATOM 1418 O O . THR A 1 170 ? -6.183 9.691 12.473 1.00 96.50 170 THR A O 1
ATOM 1421 N N . ASP A 1 171 ? -7.264 9.656 14.436 1.00 93.94 171 ASP A N 1
ATOM 1422 C CA . ASP A 1 171 ? -7.010 11.052 14.817 1.00 93.94 171 ASP A CA 1
ATOM 1423 C C . ASP A 1 171 ? -5.723 11.259 15.638 1.00 93.94 171 ASP A C 1
ATOM 1425 O O . ASP A 1 171 ? -5.532 12.315 16.241 1.00 93.94 171 ASP A O 1
ATOM 1429 N N . TRP A 1 172 ? -4.818 10.277 15.669 1.00 91.88 172 TRP A N 1
ATOM 1430 C CA . TRP A 1 172 ? -3.571 10.373 16.427 1.00 91.88 172 TRP A CA 1
ATOM 1431 C C . TRP A 1 172 ? -2.463 11.106 15.664 1.00 91.88 172 TRP A C 1
ATOM 1433 O O . TRP A 1 172 ? -2.208 10.828 14.491 1.00 91.88 172 TRP A O 1
ATOM 1443 N N . ASP A 1 173 ? -1.746 11.991 16.364 1.00 89.19 173 ASP A N 1
ATOM 1444 C CA . ASP A 1 173 ? -0.541 12.660 15.864 1.00 89.19 173 ASP A CA 1
ATOM 1445 C C . ASP A 1 173 ? 0.655 11.695 15.848 1.00 89.19 173 ASP A C 1
ATOM 1447 O O . ASP A 1 173 ? 1.320 11.509 16.870 1.00 89.19 173 ASP A O 1
ATOM 1451 N N . GLU A 1 174 ? 0.962 11.120 14.679 1.00 84.81 174 GLU A N 1
ATOM 1452 C CA . GLU A 1 174 ? 2.055 10.167 14.401 1.00 84.81 174 GLU A CA 1
ATOM 1453 C C . GLU A 1 174 ? 1.991 8.834 15.164 1.00 84.81 174 GLU A C 1
ATOM 1455 O O . GLU A 1 174 ? 2.233 7.776 14.596 1.00 84.81 174 GLU A O 1
ATOM 1460 N N . THR A 1 175 ? 1.688 8.830 16.455 1.00 75.38 175 THR A N 1
ATOM 1461 C CA . THR A 1 175 ? 1.770 7.628 17.287 1.00 75.38 175 THR A CA 1
ATOM 1462 C C . THR A 1 175 ? 0.624 7.573 18.292 1.00 75.38 175 THR A C 1
ATOM 1464 O O . THR A 1 175 ? 0.042 8.609 18.619 1.00 75.38 175 THR A O 1
ATOM 1467 N N . PRO A 1 176 ? 0.298 6.377 18.817 1.00 71.50 176 PRO A N 1
ATOM 1468 C CA . PRO A 1 176 ? -0.670 6.244 19.899 1.00 71.50 176 PRO A CA 1
ATOM 1469 C C . PRO A 1 176 ? -0.328 7.171 21.082 1.00 71.50 176 PRO A C 1
ATOM 1471 O O . PRO A 1 176 ? 0.845 7.239 21.453 1.00 71.50 176 PRO A O 1
ATOM 1474 N N . PRO A 1 177 ? -1.302 7.828 21.745 1.00 64.62 177 PRO A N 1
ATOM 1475 C CA . PRO A 1 177 ? -1.036 8.837 22.782 1.00 64.62 177 PRO A CA 1
ATOM 1476 C C . PRO A 1 177 ? -0.138 8.376 23.950 1.00 64.62 177 PRO A C 1
ATOM 1478 O O . PRO A 1 177 ? 0.571 9.185 24.554 1.00 64.62 177 PRO A O 1
ATOM 1481 N N . SER A 1 178 ? -0.094 7.071 24.245 1.00 58.81 178 SER A N 1
ATOM 1482 C CA . SER A 1 178 ? 0.791 6.484 25.265 1.00 58.81 178 SER A CA 1
ATOM 1483 C C . SER A 1 178 ? 2.277 6.428 24.868 1.00 58.81 178 SER A C 1
ATOM 1485 O O . SER A 1 178 ? 3.114 6.123 25.714 1.00 58.81 178 SER A O 1
ATOM 1487 N N . ALA A 1 179 ? 2.625 6.674 23.601 1.00 52.72 179 ALA A N 1
ATOM 1488 C CA . ALA A 1 179 ? 3.989 6.559 23.068 1.00 52.72 179 ALA A CA 1
ATOM 1489 C C . ALA A 1 179 ? 4.857 7.821 23.283 1.00 52.72 179 ALA A C 1
ATOM 1491 O O . ALA A 1 179 ? 6.034 7.839 22.925 1.00 52.72 179 ALA A O 1
ATOM 1492 N N . SER A 1 180 ? 4.311 8.862 23.922 1.00 46.50 180 SER A N 1
ATOM 1493 C CA . SER A 1 180 ? 4.966 10.159 24.172 1.00 46.50 180 SER A CA 1
ATOM 1494 C C . SER A 1 180 ? 6.197 10.121 25.104 1.00 46.50 180 SER A C 1
ATOM 1496 O O . SER A 1 180 ? 6.839 11.150 25.306 1.00 46.50 180 SER A O 1
ATOM 1498 N N . SER A 1 181 ? 6.579 8.955 25.641 1.00 40.91 181 SER A N 1
ATOM 1499 C CA . SER A 1 181 ? 7.754 8.765 26.511 1.00 40.91 181 SER A CA 1
ATOM 1500 C C . SER A 1 181 ? 9.030 8.290 25.792 1.00 40.91 181 SER A C 1
ATOM 1502 O O . SER A 1 181 ? 10.048 8.060 26.444 1.00 40.91 181 SER A O 1
ATOM 1504 N N . GLY A 1 182 ? 9.022 8.198 24.457 1.00 40.06 182 GLY A N 1
ATOM 1505 C CA . GLY A 1 182 ? 10.251 8.088 23.661 1.00 40.06 182 GLY A CA 1
ATOM 1506 C C . GLY A 1 182 ? 10.801 6.679 23.418 1.00 40.06 182 GLY A C 1
ATOM 1507 O O . GLY A 1 182 ? 11.892 6.576 22.871 1.00 40.06 182 GLY A O 1
ATOM 1508 N N . PHE A 1 183 ? 10.077 5.605 23.751 1.00 36.50 183 PHE A N 1
ATOM 1509 C CA . PHE A 1 183 ? 10.407 4.241 23.309 1.00 36.50 183 PHE A CA 1
ATOM 1510 C C . PHE A 1 183 ? 9.134 3.404 23.070 1.00 36.50 183 PHE A C 1
ATOM 1512 O O . PHE A 1 183 ? 8.347 3.185 23.986 1.00 36.50 183 PHE A O 1
ATOM 1519 N N . THR A 1 184 ? 8.965 2.991 21.807 1.00 43.62 184 THR A N 1
ATOM 1520 C CA . THR A 1 184 ? 8.148 1.900 21.229 1.00 43.62 184 THR A CA 1
ATOM 1521 C C . THR A 1 184 ? 6.876 1.443 21.956 1.00 43.62 184 THR A C 1
ATOM 1523 O O . THR A 1 184 ? 6.945 0.796 22.996 1.00 43.62 184 THR A O 1
ATOM 1526 N N . TYR A 1 185 ? 5.724 1.689 21.304 1.00 46.28 185 TYR A N 1
ATOM 1527 C CA . TYR A 1 185 ? 4.494 0.869 21.154 1.00 46.28 185 TYR A CA 1
ATOM 1528 C C . TYR A 1 185 ? 3.946 -0.001 22.305 1.00 46.28 185 TYR A C 1
ATOM 1530 O O . TYR A 1 185 ? 2.957 -0.710 22.115 1.00 46.28 185 TYR A O 1
ATOM 1538 N N . LYS A 1 186 ? 4.474 0.075 23.525 1.00 46.72 186 LYS A N 1
ATOM 1539 C CA . LYS A 1 186 ? 3.889 -0.544 24.713 1.00 46.72 186 LYS A CA 1
ATOM 1540 C C . LYS A 1 186 ? 2.767 0.355 25.209 1.00 46.72 186 LYS A C 1
ATOM 1542 O O . LYS A 1 186 ? 2.856 0.975 26.264 1.00 46.72 186 LYS A O 1
ATOM 1547 N N . PHE A 1 187 ? 1.710 0.422 24.401 1.00 51.38 187 PHE A N 1
ATOM 1548 C CA . PHE A 1 187 ? 0.383 0.799 24.857 1.00 51.38 187 PHE A CA 1
ATOM 1549 C C . PHE A 1 187 ? 0.136 0.080 26.179 1.00 51.38 187 PHE A C 1
ATOM 1551 O O . PHE A 1 187 ? 0.282 -1.140 26.253 1.00 51.38 187 PHE A O 1
ATOM 1558 N N . ASN A 1 188 ? -0.162 0.831 27.236 1.00 52.78 188 ASN A N 1
ATOM 1559 C CA . ASN A 1 188 ? -0.692 0.237 28.447 1.00 52.78 188 ASN A CA 1
ATOM 1560 C C . ASN A 1 188 ? -2.194 0.042 28.206 1.00 52.78 188 ASN A C 1
ATOM 1562 O O . ASN A 1 188 ? -2.937 1.013 28.342 1.00 52.78 188 ASN A O 1
ATOM 1566 N N . PRO A 1 189 ? -2.673 -1.175 27.879 1.00 51.16 189 PRO A N 1
ATOM 1567 C CA . PRO A 1 189 ? -4.087 -1.402 27.583 1.00 51.16 189 PRO A CA 1
ATOM 1568 C C . PRO A 1 189 ? -5.004 -1.203 28.791 1.00 51.16 189 PRO A C 1
ATOM 1570 O O . PRO A 1 189 ? -6.221 -1.323 28.673 1.00 51.16 189 PRO A O 1
ATOM 1573 N N . TYR A 1 190 ? -4.429 -0.921 29.960 1.00 52.50 190 TYR A N 1
ATOM 1574 C CA . TYR A 1 190 ? -5.153 -0.644 31.187 1.00 52.50 190 TYR A CA 1
ATOM 1575 C C . TYR A 1 190 ? -5.296 0.855 31.476 1.00 52.50 190 TYR A C 1
ATOM 1577 O O . TYR A 1 190 ? -6.029 1.206 32.403 1.00 52.50 190 TYR A O 1
ATOM 1585 N N . ASP A 1 191 ? -4.656 1.738 30.698 1.00 63.69 191 ASP A N 1
ATOM 1586 C CA . ASP A 1 191 ? -4.894 3.177 30.798 1.00 63.69 191 ASP A CA 1
ATOM 1587 C C . ASP A 1 191 ? -6.162 3.564 30.029 1.00 63.69 191 ASP A C 1
ATOM 1589 O O . ASP A 1 191 ? -6.141 3.911 28.852 1.00 63.69 191 ASP A O 1
ATOM 1593 N N . ARG A 1 192 ? -7.296 3.495 30.730 1.00 62.97 192 ARG A N 1
ATOM 1594 C CA . ARG A 1 192 ? -8.624 3.822 30.188 1.00 62.97 192 ARG A CA 1
ATOM 1595 C C . ARG A 1 192 ? -8.824 5.309 29.878 1.00 62.97 192 ARG A C 1
ATOM 1597 O O . ARG A 1 192 ? -9.921 5.685 29.479 1.00 62.97 192 ARG A O 1
ATOM 1604 N N . THR A 1 193 ? -7.825 6.158 30.118 1.00 70.12 193 THR A N 1
ATOM 1605 C CA . THR A 1 193 ? -7.889 7.576 29.737 1.00 70.12 193 THR A CA 1
ATOM 1606 C C . THR A 1 193 ? -7.482 7.807 28.283 1.00 70.12 193 THR A C 1
ATOM 1608 O O . THR A 1 193 ? -7.778 8.865 27.732 1.00 70.12 193 THR A O 1
ATOM 1611 N N . ILE A 1 194 ? -6.851 6.812 27.651 1.00 71.81 194 ILE A N 1
ATOM 1612 C CA . ILE A 1 194 ? -6.407 6.860 26.261 1.00 71.81 194 ILE A CA 1
ATOM 1613 C C . ILE A 1 194 ? -7.411 6.079 25.402 1.00 71.81 194 ILE A C 1
ATOM 1615 O O . ILE A 1 194 ? -7.664 4.910 25.708 1.00 71.81 194 ILE A O 1
ATOM 1619 N N . PRO A 1 195 ? -7.977 6.683 24.339 1.00 82.19 195 PRO A N 1
ATOM 1620 C CA . PRO A 1 195 ? -8.836 5.968 23.403 1.00 82.19 195 PRO A CA 1
ATOM 1621 C C . PRO A 1 195 ? -8.139 4.730 22.837 1.00 82.19 195 PRO A C 1
ATOM 1623 O O . PRO A 1 195 ? -6.935 4.735 22.570 1.00 82.19 195 PRO A O 1
ATOM 1626 N N . THR A 1 196 ? -8.897 3.658 22.637 1.00 87.25 196 THR A N 1
ATOM 1627 C CA . THR A 1 196 ? -8.426 2.500 21.870 1.00 87.25 196 THR A CA 1
ATOM 1628 C C . THR A 1 196 ? -8.203 2.874 20.404 1.00 87.25 196 THR A C 1
ATOM 1630 O O . THR A 1 196 ? -8.691 3.898 19.925 1.00 87.25 196 THR A O 1
ATOM 1633 N N . PHE A 1 197 ? -7.483 2.025 19.664 1.00 90.75 197 PHE A N 1
ATOM 1634 C CA . PHE A 1 197 ? -7.296 2.229 18.227 1.00 90.75 197 PHE A CA 1
ATOM 1635 C C . PHE A 1 197 ? -8.645 2.365 17.513 1.00 90.75 197 PHE A C 1
ATOM 1637 O O . PHE A 1 197 ? -8.839 3.297 16.745 1.00 90.75 197 PHE A O 1
ATOM 1644 N N . GLU A 1 198 ? -9.586 1.471 17.817 1.00 93.94 198 GLU A N 1
ATOM 1645 C CA . GLU A 1 198 ? -10.920 1.428 17.228 1.00 93.94 198 GLU A CA 1
ATOM 1646 C C . GLU A 1 198 ? -11.753 2.676 17.545 1.00 93.94 198 GLU A C 1
ATOM 1648 O O . GLU A 1 198 ? -12.480 3.153 16.676 1.00 93.94 198 GLU A O 1
ATOM 1653 N N . GLU A 1 199 ? -11.644 3.213 18.763 1.00 93.12 199 GLU A N 1
ATOM 1654 C CA . GLU A 1 199 ? -12.331 4.449 19.169 1.00 93.12 199 GLU A CA 1
ATOM 1655 C C . GLU A 1 199 ? -11.769 5.694 18.477 1.00 93.12 199 GLU A C 1
ATOM 1657 O O . GLU A 1 199 ? -12.495 6.673 18.315 1.00 93.12 199 GLU A O 1
ATOM 1662 N N . SER A 1 200 ? -10.510 5.640 18.042 1.00 94.69 200 SER A N 1
ATOM 1663 C CA . SER A 1 200 ? -9.820 6.742 17.371 1.00 94.69 200 SER A CA 1
ATOM 1664 C C . SER A 1 200 ? -9.868 6.687 15.846 1.00 94.69 200 SER A C 1
ATOM 1666 O O . SER A 1 200 ? -9.342 7.586 15.194 1.00 94.69 200 SER A O 1
ATOM 1668 N N . ILE A 1 201 ? -10.489 5.667 15.244 1.00 96.81 201 ILE A N 1
ATOM 1669 C CA . ILE A 1 201 ? -10.660 5.599 13.786 1.00 96.81 201 ILE A CA 1
ATOM 1670 C C . ILE A 1 201 ? -11.570 6.739 13.315 1.00 96.81 201 ILE A C 1
ATOM 1672 O O . ILE A 1 201 ? -12.719 6.842 13.738 1.00 96.81 201 ILE A O 1
ATOM 1676 N N . VAL A 1 202 ? -11.083 7.541 12.366 1.00 96.94 202 VAL A N 1
ATOM 1677 C CA . VAL A 1 202 ? -11.823 8.671 11.774 1.00 96.94 202 VAL A CA 1
ATOM 1678 C C . VAL A 1 202 ? -12.236 8.444 10.326 1.00 96.94 202 VAL A C 1
ATOM 1680 O O . VAL A 1 202 ? -13.221 9.019 9.869 1.00 96.94 202 VAL A O 1
ATOM 1683 N N . CYS A 1 203 ? -11.523 7.592 9.597 1.00 97.56 203 CYS A N 1
ATOM 1684 C CA . CYS A 1 203 ? -11.914 7.155 8.264 1.00 97.56 203 CYS A CA 1
ATOM 1685 C C . CYS A 1 203 ? -11.227 5.833 7.916 1.00 97.56 203 CYS A C 1
ATOM 1687 O O . CYS A 1 203 ? -10.279 5.397 8.578 1.00 97.56 203 CYS A O 1
ATOM 1689 N N . GLY A 1 204 ? -11.736 5.168 6.885 1.00 98.31 204 GLY A N 1
ATOM 1690 C CA . GLY A 1 204 ? -11.118 3.971 6.338 1.00 98.31 204 GLY A CA 1
ATOM 1691 C C . GLY A 1 204 ? -11.063 3.983 4.828 1.00 98.31 204 GLY A C 1
ATOM 1692 O O . GLY A 1 204 ? -11.844 4.662 4.169 1.00 98.31 204 GLY A O 1
ATOM 1693 N N . ILE A 1 205 ? -10.139 3.196 4.299 1.00 98.69 205 ILE A N 1
ATOM 1694 C CA . ILE A 1 205 ? -9.945 2.983 2.869 1.00 98.69 205 ILE A CA 1
ATOM 1695 C C . ILE A 1 205 ? -10.048 1.481 2.648 1.00 98.69 205 ILE A C 1
ATOM 1697 O O . ILE A 1 205 ? -9.312 0.721 3.276 1.00 98.69 205 ILE A O 1
ATOM 1701 N N . TRP A 1 206 ? -10.965 1.044 1.794 1.00 98.62 206 TRP A N 1
ATOM 1702 C CA . TRP A 1 206 ? -11.126 -0.361 1.436 1.00 98.62 206 TRP A CA 1
ATOM 1703 C C . TRP A 1 206 ? -10.967 -0.525 -0.068 1.00 98.62 206 TRP A C 1
ATOM 1705 O O . TRP A 1 206 ? -11.706 0.071 -0.843 1.00 98.62 206 TRP A O 1
ATOM 1715 N N . VAL A 1 207 ? -9.983 -1.323 -0.471 1.00 98.06 207 VAL A N 1
ATOM 1716 C CA . VAL A 1 207 ? -9.684 -1.626 -1.871 1.00 98.06 207 VAL A CA 1
ATOM 1717 C C . VAL A 1 207 ? -10.019 -3.087 -2.105 1.00 98.06 207 VAL A C 1
ATOM 1719 O O . VAL A 1 207 ? -9.449 -3.940 -1.426 1.00 98.06 207 VAL A O 1
ATOM 1722 N N . HIS A 1 208 ? -10.944 -3.377 -3.021 1.00 96.00 208 HIS A N 1
ATOM 1723 C CA . HIS A 1 208 ? -11.345 -4.744 -3.371 1.00 96.00 208 HIS A CA 1
ATOM 1724 C C . HIS A 1 208 ? -12.088 -4.789 -4.713 1.00 96.00 208 HIS A C 1
ATOM 1726 O O . HIS A 1 208 ? -13.015 -4.029 -4.911 1.00 96.00 208 HIS A O 1
ATOM 1732 N N . ASN A 1 209 ? -11.739 -5.707 -5.620 1.00 82.94 209 ASN A N 1
ATOM 1733 C CA . ASN A 1 209 ? -12.524 -6.081 -6.816 1.00 82.94 209 ASN A CA 1
ATOM 1734 C C . ASN A 1 209 ? -13.246 -4.944 -7.584 1.00 82.94 209 ASN A C 1
ATOM 1736 O O . A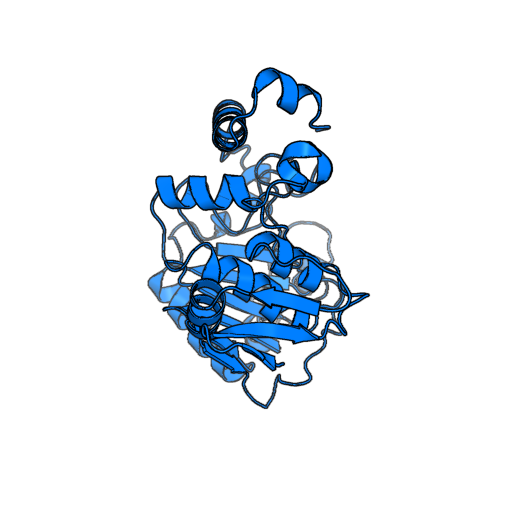SN A 1 209 ? -14.465 -4.823 -7.502 1.00 82.94 209 ASN A O 1
ATOM 1740 N N . PRO A 1 210 ? -12.587 -4.355 -8.586 1.00 87.75 210 PRO A N 1
ATOM 1741 C CA . PRO A 1 210 ? -11.956 -3.024 -8.554 1.00 87.75 210 PRO A CA 1
ATOM 1742 C C . PRO A 1 210 ? -12.827 -1.894 -7.945 1.00 87.75 210 PRO A C 1
ATOM 1744 O O . PRO A 1 210 ? -13.138 -0.904 -8.598 1.00 87.75 210 PRO A O 1
ATOM 1747 N N . VAL A 1 211 ? -13.210 -2.011 -6.680 1.00 94.75 211 VAL A N 1
ATOM 1748 C CA . VAL A 1 211 ? -13.887 -0.976 -5.899 1.00 94.75 211 VAL A CA 1
ATOM 1749 C C . VAL A 1 211 ? -12.900 -0.344 -4.921 1.00 94.75 211 VAL A C 1
ATOM 1751 O O . VAL A 1 211 ? -12.156 -1.032 -4.215 1.00 94.75 211 VAL A O 1
ATOM 1754 N N . LEU A 1 212 ? -12.928 0.982 -4.858 1.00 96.38 212 LEU A N 1
ATOM 1755 C CA . LEU A 1 212 ? -12.298 1.779 -3.820 1.00 96.38 212 LEU A CA 1
ATOM 1756 C C . LEU A 1 212 ? -13.386 2.440 -2.977 1.00 96.38 212 LEU A C 1
ATOM 1758 O O . LEU A 1 212 ? -14.164 3.251 -3.473 1.00 96.38 212 LEU A O 1
ATOM 1762 N N . GLU A 1 213 ? -13.412 2.131 -1.688 1.00 98.06 213 GLU A N 1
ATOM 1763 C CA . GLU A 1 213 ? -14.381 2.691 -0.755 1.00 98.06 213 GLU A CA 1
ATOM 1764 C C . GLU A 1 213 ? -13.706 3.542 0.317 1.00 98.06 213 GLU A C 1
ATOM 1766 O O . GLU A 1 213 ? -12.822 3.068 1.036 1.00 98.06 213 GLU A O 1
ATOM 1771 N N . ILE A 1 214 ? -14.160 4.785 0.462 1.00 98.06 214 ILE A N 1
ATOM 1772 C CA . ILE A 1 214 ? -13.811 5.669 1.573 1.00 98.06 214 ILE A CA 1
ATOM 1773 C C . ILE A 1 214 ? -14.931 5.563 2.601 1.00 98.06 214 ILE A C 1
ATOM 1775 O O . ILE A 1 214 ? -16.042 6.054 2.401 1.00 98.06 214 ILE A O 1
ATOM 1779 N N . MET A 1 215 ? -14.635 4.852 3.682 1.00 98.44 215 MET A N 1
ATOM 1780 C CA . MET A 1 215 ? -15.606 4.437 4.683 1.00 98.44 215 MET A CA 1
ATOM 1781 C C . MET A 1 215 ? -15.582 5.360 5.895 1.00 98.44 215 MET A C 1
ATOM 1783 O O . MET A 1 215 ? -14.516 5.780 6.364 1.00 98.44 215 MET A O 1
ATOM 1787 N N . GLY A 1 216 ? -16.757 5.605 6.460 1.00 98.31 216 GLY A N 1
ATOM 1788 C CA . GLY A 1 216 ? -16.864 6.298 7.730 1.00 98.31 216 GLY A CA 1
ATOM 1789 C C . GLY A 1 216 ? -16.504 5.422 8.942 1.00 98.31 216 GLY A C 1
ATOM 1790 O O . GLY A 1 216 ? -16.416 4.191 8.832 1.00 98.31 216 GLY A O 1
ATOM 1791 N N . PRO A 1 217 ? -16.270 6.025 10.124 1.00 98.06 217 PRO A N 1
ATOM 1792 C CA . PRO A 1 217 ? -15.644 5.373 11.279 1.00 98.06 217 PRO A CA 1
ATOM 1793 C C . PRO A 1 217 ? -16.239 4.018 11.670 1.00 98.06 217 PRO A C 1
ATOM 1795 O O . PRO A 1 217 ? -15.533 3.015 11.780 1.00 98.06 217 PRO A O 1
ATOM 1798 N N . LYS A 1 218 ? -17.566 3.958 11.844 1.00 97.94 218 LYS A N 1
ATOM 1799 C CA . LYS A 1 218 ? -18.255 2.751 12.334 1.00 97.94 218 LYS A CA 1
ATOM 1800 C C . LYS A 1 218 ? -18.114 1.586 11.362 1.00 97.94 218 LYS A C 1
ATOM 1802 O O . LYS A 1 218 ? -17.954 0.435 11.776 1.00 97.94 218 LYS A O 1
ATOM 1807 N N . ARG A 1 219 ? -18.187 1.886 10.065 1.00 98.44 219 ARG A N 1
ATOM 1808 C CA . ARG A 1 219 ? -18.024 0.904 8.997 1.00 98.44 219 ARG A CA 1
ATOM 1809 C C . ARG A 1 219 ? -16.576 0.419 8.938 1.00 98.44 219 ARG A C 1
ATOM 1811 O O . ARG A 1 219 ? -16.349 -0.791 8.867 1.00 98.44 219 ARG A O 1
ATOM 1818 N N . THR A 1 220 ? -15.623 1.339 9.069 1.00 98.75 220 THR A N 1
ATOM 1819 C CA . THR A 1 220 ? -14.188 1.044 9.099 1.00 98.75 220 THR A CA 1
ATOM 1820 C C . THR A 1 220 ? -13.805 0.134 10.251 1.00 98.75 220 THR A C 1
ATOM 1822 O O . THR A 1 220 ? -13.152 -0.873 10.003 1.00 98.75 220 THR A O 1
ATOM 1825 N N . VAL A 1 221 ? -14.263 0.399 11.480 1.00 98.56 221 VAL A N 1
ATOM 1826 C CA . VAL A 1 221 ? -14.004 -0.474 12.645 1.00 98.56 221 VAL A CA 1
ATOM 1827 C C . VAL A 1 221 ? -14.404 -1.921 12.339 1.00 98.56 221 VAL A C 1
ATOM 1829 O O . VAL A 1 221 ? -13.624 -2.854 12.535 1.00 98.56 221 VAL A O 1
ATOM 1832 N N . LYS A 1 222 ? -15.614 -2.115 11.799 1.00 98.50 222 LYS A N 1
ATOM 1833 C CA . LYS A 1 222 ? -16.133 -3.447 11.468 1.00 98.50 222 LYS A CA 1
ATOM 1834 C C . LYS A 1 222 ? -15.308 -4.128 10.373 1.00 98.50 222 LYS A C 1
ATOM 1836 O O . LYS A 1 222 ? -14.972 -5.303 10.511 1.00 98.50 222 LYS A O 1
ATOM 1841 N N . LYS A 1 223 ? -14.997 -3.407 9.291 1.00 98.69 223 LYS A N 1
ATOM 1842 C CA . LYS A 1 223 ? -14.256 -3.950 8.143 1.00 98.69 223 LYS A CA 1
ATOM 1843 C C . LYS A 1 223 ? -12.791 -4.232 8.488 1.00 98.69 223 LYS A C 1
ATOM 1845 O O . LYS A 1 223 ? -12.266 -5.275 8.116 1.00 98.69 223 LYS A O 1
ATOM 1850 N N . TYR A 1 224 ? -12.154 -3.365 9.268 1.00 98.62 224 TYR A N 1
ATOM 1851 C CA . TYR A 1 224 ? -10.801 -3.579 9.771 1.00 98.62 224 TYR A CA 1
ATOM 1852 C C . TYR A 1 224 ? -10.718 -4.833 10.651 1.00 98.62 224 TYR A C 1
ATOM 1854 O O . TYR A 1 224 ? -9.876 -5.695 10.409 1.00 98.62 224 TYR A O 1
ATOM 1862 N N . ALA A 1 225 ? -11.640 -5.001 11.605 1.00 98.25 225 ALA A N 1
ATOM 1863 C CA . ALA A 1 225 ? -11.685 -6.193 12.457 1.00 98.25 225 ALA A CA 1
ATOM 1864 C C . ALA A 1 225 ? -11.881 -7.497 11.656 1.00 98.25 225 ALA A C 1
ATOM 1866 O O . ALA A 1 225 ? -11.306 -8.535 11.994 1.00 98.25 225 ALA A O 1
ATOM 1867 N N . GLU A 1 226 ? -12.666 -7.450 10.577 1.00 98.56 226 GLU A N 1
ATOM 1868 C CA . GLU A 1 226 ? -12.817 -8.562 9.633 1.00 98.56 226 GLU A CA 1
ATOM 1869 C C . GLU A 1 226 ? -11.479 -8.922 8.965 1.00 98.56 226 GLU A C 1
ATOM 1871 O O . GLU A 1 226 ? -11.091 -10.090 8.975 1.00 98.56 226 GLU A O 1
ATOM 1876 N N . TYR A 1 227 ? -10.737 -7.937 8.452 1.00 98.50 227 TYR A N 1
ATOM 1877 C CA . TYR A 1 227 ? -9.461 -8.171 7.762 1.00 98.50 227 TYR A CA 1
ATOM 1878 C C . TYR A 1 227 ? -8.348 -8.595 8.711 1.00 98.50 227 TYR A C 1
ATOM 1880 O O . TYR A 1 227 ? -7.546 -9.453 8.352 1.00 98.50 227 TYR A O 1
ATOM 1888 N N . VAL A 1 228 ? -8.324 -8.071 9.938 1.00 97.44 228 VAL A N 1
ATOM 1889 C CA . VAL A 1 228 ? -7.437 -8.575 10.994 1.00 97.44 228 VAL A CA 1
ATOM 1890 C C . VAL A 1 228 ? -7.682 -10.068 11.207 1.00 97.44 228 VAL A C 1
ATOM 1892 O O . VAL A 1 228 ? -6.746 -10.860 11.198 1.00 97.44 228 VAL A O 1
ATOM 1895 N N . LYS A 1 229 ? -8.947 -10.487 11.329 1.00 97.75 229 LYS A N 1
ATOM 1896 C CA . LYS A 1 229 ? -9.291 -11.901 11.524 1.00 97.75 229 LYS A CA 1
ATOM 1897 C C . LYS A 1 229 ? -8.901 -12.784 10.333 1.00 97.75 229 LYS A C 1
ATOM 1899 O O . LYS A 1 229 ? -8.543 -13.941 10.543 1.00 97.75 229 LYS A O 1
ATOM 1904 N N . LEU A 1 230 ? -9.038 -12.280 9.108 1.00 97.44 230 LEU A N 1
ATOM 1905 C CA . LEU A 1 230 ? -8.789 -13.053 7.889 1.00 97.44 230 LEU A CA 1
ATOM 1906 C C . LEU A 1 230 ? -7.308 -13.126 7.510 1.00 97.44 230 LEU A C 1
ATOM 1908 O O . LEU A 1 230 ? -6.863 -14.165 7.023 1.00 97.44 230 LEU A O 1
ATOM 1912 N N . TYR A 1 231 ? -6.569 -12.033 7.697 1.00 97.25 231 TYR A N 1
ATOM 1913 C CA . TYR A 1 231 ? -5.286 -11.829 7.027 1.00 97.25 231 TYR A CA 1
ATOM 1914 C C . TYR A 1 231 ? -4.136 -11.428 7.950 1.00 97.25 231 TYR A C 1
ATOM 1916 O O . TYR A 1 231 ? -2.987 -11.451 7.510 1.00 97.25 231 TYR A O 1
ATOM 1924 N N . GLU A 1 232 ? -4.390 -11.083 9.216 1.00 93.88 232 GLU A N 1
ATOM 1925 C CA . GLU A 1 232 ? -3.290 -10.806 10.137 1.00 93.88 232 GLU A CA 1
ATOM 1926 C C . GLU A 1 232 ? -2.468 -12.076 10.399 1.00 93.88 232 GLU A C 1
ATOM 1928 O O . GLU A 1 232 ? -2.993 -13.170 10.616 1.00 93.88 232 GLU A O 1
ATOM 1933 N N . ASP A 1 233 ? -1.147 -11.917 10.369 1.00 90.94 233 ASP A N 1
ATOM 1934 C CA . ASP A 1 233 ? -0.217 -13.012 10.617 1.00 90.94 233 ASP A CA 1
ATOM 1935 C C . ASP A 1 233 ? -0.160 -13.309 12.123 1.00 90.94 233 ASP A C 1
ATOM 1937 O O . ASP A 1 233 ? -0.407 -12.438 12.959 1.00 90.94 233 ASP A O 1
ATOM 1941 N N . LYS A 1 234 ? 0.228 -14.534 12.488 1.00 89.81 234 LYS A N 1
ATOM 1942 C CA . LYS A 1 234 ? 0.501 -14.891 13.886 1.00 89.81 234 LYS A CA 1
ATOM 1943 C C . LYS A 1 234 ? 1.572 -13.987 14.488 1.00 89.81 234 LYS A C 1
ATOM 1945 O O . LYS A 1 234 ? 1.472 -13.626 15.659 1.00 89.81 234 LYS A O 1
ATOM 1950 N N . ASN A 1 235 ? 2.589 -13.643 13.698 1.00 89.94 235 ASN A N 1
ATOM 1951 C CA . ASN A 1 235 ? 3.582 -12.657 14.097 1.00 89.94 235 ASN A CA 1
ATOM 1952 C C . ASN A 1 235 ? 3.050 -11.245 13.822 1.00 89.94 235 ASN A C 1
ATOM 1954 O O . ASN A 1 235 ? 3.268 -10.698 12.744 1.00 89.94 235 ASN A O 1
ATOM 1958 N N . ARG A 1 236 ? 2.344 -10.668 14.797 1.00 89.69 236 ARG A N 1
ATOM 1959 C CA . ARG A 1 236 ? 1.769 -9.317 14.690 1.00 89.69 236 ARG A CA 1
ATOM 1960 C C . ARG A 1 236 ? 2.818 -8.218 14.654 1.00 89.69 236 ARG A C 1
ATOM 1962 O O . ARG A 1 236 ? 2.614 -7.209 13.988 1.00 89.69 236 ARG A O 1
ATOM 1969 N N . ASP A 1 237 ? 3.940 -8.429 15.333 1.00 89.31 237 ASP A N 1
ATOM 1970 C CA . ASP A 1 237 ? 4.986 -7.416 15.444 1.00 89.31 237 ASP A CA 1
ATOM 1971 C C . ASP A 1 237 ? 5.560 -7.069 14.071 1.00 89.31 237 ASP A C 1
ATOM 1973 O O . ASP A 1 237 ? 6.000 -5.947 13.872 1.00 89.31 237 ASP A O 1
ATOM 1977 N N . LYS A 1 238 ? 5.461 -7.978 13.091 1.00 89.75 238 LYS A N 1
ATOM 1978 C CA . LYS A 1 238 ? 5.932 -7.750 11.722 1.00 89.75 238 LYS A CA 1
ATOM 1979 C C . LYS A 1 238 ? 5.280 -6.564 11.008 1.00 89.75 238 LYS A C 1
ATOM 1981 O O . LYS A 1 238 ? 5.841 -6.080 10.032 1.00 89.75 238 LYS A O 1
ATOM 1986 N N . TYR A 1 239 ? 4.098 -6.141 11.455 1.00 91.62 239 TYR A N 1
ATOM 1987 C CA . TYR A 1 239 ? 3.405 -4.982 10.899 1.00 91.62 239 TYR A CA 1
ATOM 1988 C C . TYR A 1 239 ? 3.934 -3.664 11.477 1.00 91.62 239 TYR A C 1
ATOM 1990 O O . TYR A 1 239 ? 3.711 -2.624 10.870 1.00 91.62 239 TYR A O 1
ATOM 1998 N N . LEU A 1 240 ? 4.638 -3.687 12.615 1.00 90.56 240 LEU A N 1
ATOM 1999 C CA . LEU A 1 240 ? 5.223 -2.489 13.216 1.00 90.56 240 LEU A CA 1
ATOM 2000 C C . LEU A 1 240 ? 6.311 -1.915 12.318 1.00 90.56 240 LEU A C 1
ATOM 2002 O O . LEU A 1 240 ? 7.132 -2.648 11.762 1.00 90.56 240 LEU A O 1
ATOM 2006 N N . SER A 1 241 ? 6.350 -0.589 12.231 1.00 86.50 241 SER A N 1
ATOM 2007 C CA . SER A 1 241 ? 7.229 0.089 11.292 1.00 86.50 241 SER A CA 1
ATOM 2008 C C . SER A 1 241 ? 8.722 -0.155 11.542 1.00 86.50 241 SER A C 1
ATOM 2010 O O . SER A 1 241 ? 9.512 -0.235 10.608 1.00 86.50 241 SER A O 1
ATOM 2012 N N . GLU A 1 242 ? 9.095 -0.351 12.802 1.00 88.62 242 GLU A N 1
ATOM 2013 C CA . GLU A 1 242 ? 10.453 -0.567 13.287 1.00 88.62 242 GLU A CA 1
ATOM 2014 C C . GLU A 1 242 ? 10.849 -2.048 13.309 1.00 88.62 242 GLU A C 1
ATOM 2016 O O . GLU A 1 242 ? 12.018 -2.351 13.524 1.00 88.62 242 GLU A O 1
ATOM 2021 N N . TYR A 1 243 ? 9.917 -2.983 13.078 1.00 90.25 243 TYR A N 1
ATOM 2022 C CA . TYR A 1 243 ? 10.146 -4.417 13.287 1.00 90.25 243 TYR A CA 1
ATOM 2023 C C . TYR A 1 243 ? 11.410 -4.932 12.600 1.00 90.25 243 TYR A C 1
ATOM 2025 O O . TYR A 1 243 ? 12.233 -5.606 13.219 1.00 90.25 243 TYR A O 1
ATOM 2033 N N . TYR A 1 244 ? 11.573 -4.610 11.319 1.00 90.19 244 TYR A N 1
ATOM 2034 C CA . TYR A 1 244 ? 12.709 -5.075 10.532 1.00 90.19 244 TYR A CA 1
ATOM 2035 C C . TYR A 1 244 ? 14.027 -4.474 11.018 1.00 90.19 244 TYR A C 1
ATOM 2037 O O . TYR A 1 244 ? 15.004 -5.202 11.178 1.00 90.19 244 TYR A O 1
ATOM 2045 N N . GLN A 1 245 ? 14.031 -3.180 11.337 1.00 89.50 245 GLN A N 1
ATOM 2046 C CA . GLN A 1 245 ? 15.182 -2.486 11.906 1.00 89.50 245 GLN A CA 1
ATOM 2047 C C . GLN A 1 245 ? 15.576 -3.063 13.275 1.00 89.50 245 GLN A C 1
ATOM 2049 O O . GLN A 1 245 ? 16.731 -3.438 13.475 1.00 89.50 245 GLN A O 1
ATOM 2054 N N . ASP A 1 246 ? 14.619 -3.191 14.196 1.00 90.38 246 ASP A N 1
ATOM 2055 C CA . ASP A 1 246 ? 14.842 -3.644 15.575 1.00 90.38 246 ASP A CA 1
ATOM 2056 C C . ASP A 1 246 ? 15.323 -5.101 15.643 1.00 90.38 246 ASP A C 1
ATOM 2058 O O . ASP A 1 246 ? 16.014 -5.491 16.585 1.00 90.38 246 ASP A O 1
ATOM 2062 N N . ASN A 1 247 ? 14.991 -5.904 14.628 1.00 91.06 247 ASN A N 1
ATOM 2063 C CA . ASN A 1 247 ? 15.411 -7.300 14.520 1.00 91.06 247 ASN A CA 1
ATOM 2064 C C . ASN A 1 247 ? 16.587 -7.515 13.547 1.00 91.06 247 ASN A C 1
ATOM 2066 O O . ASN A 1 247 ? 17.003 -8.657 13.351 1.00 91.06 247 ASN A O 1
ATOM 2070 N N . GLY A 1 248 ? 17.131 -6.456 12.933 1.00 90.75 248 GLY A N 1
ATOM 2071 C CA . GLY A 1 248 ? 18.232 -6.553 11.966 1.00 90.75 248 GLY A CA 1
ATOM 2072 C C . GLY A 1 248 ? 17.894 -7.379 10.718 1.00 90.75 248 GLY A C 1
ATOM 2073 O O . GLY A 1 248 ? 18.761 -8.061 10.170 1.00 90.75 248 GLY A O 1
ATOM 2074 N N . ILE A 1 249 ? 16.630 -7.366 10.290 1.00 91.12 249 ILE A N 1
ATOM 2075 C CA . ILE A 1 249 ? 16.126 -8.150 9.161 1.00 91.12 249 ILE A CA 1
ATOM 2076 C C . ILE A 1 249 ? 16.092 -7.273 7.906 1.00 91.12 249 ILE A C 1
ATOM 2078 O O . ILE A 1 249 ? 15.386 -6.270 7.850 1.00 91.12 249 ILE A O 1
ATOM 2082 N N . VAL A 1 250 ? 16.784 -7.713 6.856 1.00 90.88 250 VAL A N 1
ATOM 2083 C CA . VAL A 1 250 ? 16.716 -7.107 5.520 1.00 90.88 250 VAL A CA 1
ATOM 2084 C C . VAL A 1 250 ? 15.692 -7.876 4.687 1.00 90.88 250 VAL A C 1
ATOM 2086 O O . VAL A 1 250 ? 15.910 -9.040 4.356 1.00 90.88 250 VAL A O 1
ATOM 2089 N N . GLN A 1 251 ? 14.561 -7.243 4.365 1.00 88.94 251 GLN A N 1
ATOM 2090 C CA . GLN A 1 251 ? 13.481 -7.887 3.598 1.00 88.94 251 GLN A CA 1
ATOM 2091 C C . GLN A 1 251 ? 13.846 -8.131 2.133 1.00 88.94 251 GLN A C 1
ATOM 2093 O O . GLN A 1 251 ? 13.487 -9.156 1.557 1.00 88.94 251 GLN A O 1
ATOM 2098 N N . ALA A 1 252 ? 14.529 -7.160 1.534 1.00 91.38 252 ALA A N 1
ATOM 2099 C CA . ALA A 1 252 ? 14.942 -7.162 0.145 1.00 91.38 252 ALA A CA 1
ATOM 2100 C C . ALA A 1 252 ? 16.374 -6.625 0.091 1.00 91.38 252 ALA A C 1
ATOM 2102 O O . ALA A 1 252 ? 16.648 -5.516 0.548 1.00 91.38 252 ALA A O 1
ATOM 2103 N N . ASP A 1 253 ? 17.293 -7.454 -0.393 1.00 91.88 253 ASP A N 1
ATOM 2104 C CA . ASP A 1 253 ? 18.718 -7.147 -0.428 1.00 91.88 253 ASP A CA 1
ATOM 2105 C C . ASP A 1 253 ? 19.098 -6.319 -1.669 1.00 91.88 253 ASP A C 1
ATOM 2107 O O . ASP A 1 253 ? 18.263 -5.961 -2.504 1.00 91.88 253 ASP A O 1
ATOM 2111 N N . GLU A 1 254 ? 20.389 -6.016 -1.810 1.00 92.88 254 GLU A N 1
ATOM 2112 C CA . GLU A 1 254 ? 20.891 -5.291 -2.980 1.00 92.88 254 GLU A CA 1
ATOM 2113 C C . GLU A 1 254 ? 20.595 -6.041 -4.290 1.00 92.88 254 GLU A C 1
ATOM 2115 O O . GLU A 1 254 ? 20.256 -5.408 -5.285 1.00 92.88 254 GLU A O 1
ATOM 2120 N N . ASN A 1 255 ? 20.645 -7.379 -4.306 1.00 95.19 255 ASN A N 1
ATOM 2121 C CA . ASN A 1 255 ? 20.312 -8.156 -5.505 1.00 95.19 255 ASN A CA 1
ATOM 2122 C C . ASN A 1 255 ? 18.836 -8.008 -5.886 1.00 95.19 255 ASN A C 1
ATOM 2124 O O . ASN A 1 255 ? 18.505 -7.921 -7.069 1.00 95.19 255 ASN A O 1
ATOM 2128 N N . TYR A 1 256 ? 17.945 -7.950 -4.897 1.00 96.56 256 TYR A N 1
ATOM 2129 C CA . TYR A 1 256 ? 16.541 -7.634 -5.117 1.00 96.56 256 TYR A CA 1
ATOM 2130 C C . TYR A 1 256 ? 16.389 -6.240 -5.736 1.00 96.56 256 TYR A C 1
ATOM 2132 O O . TYR A 1 256 ? 15.684 -6.092 -6.734 1.00 96.56 256 TYR A O 1
ATOM 2140 N N . LEU A 1 257 ? 17.093 -5.235 -5.206 1.00 94.94 257 LEU A N 1
ATOM 2141 C CA . LEU A 1 257 ? 17.075 -3.880 -5.761 1.00 94.94 257 LEU A CA 1
ATOM 2142 C C . LEU A 1 257 ? 17.608 -3.835 -7.202 1.00 94.94 257 LEU A C 1
ATOM 2144 O O . LEU A 1 257 ? 16.999 -3.187 -8.053 1.00 94.94 257 LEU A O 1
ATOM 2148 N N . LYS A 1 258 ? 18.691 -4.563 -7.509 1.00 95.81 258 LYS A N 1
ATOM 2149 C CA . LYS A 1 258 ? 19.215 -4.687 -8.881 1.00 95.81 258 LYS A CA 1
ATOM 2150 C C . LYS A 1 258 ? 18.155 -5.229 -9.832 1.00 95.81 258 LYS A C 1
ATOM 2152 O O . LYS A 1 258 ? 17.902 -4.616 -10.864 1.00 95.81 258 LYS A O 1
ATOM 2157 N N . ARG A 1 259 ? 17.463 -6.303 -9.440 1.00 97.31 259 ARG A N 1
ATOM 2158 C CA . ARG A 1 259 ? 16.355 -6.873 -10.224 1.00 97.31 259 ARG A CA 1
ATOM 2159 C C . ARG A 1 259 ? 15.216 -5.874 -10.431 1.00 97.31 259 ARG A C 1
ATOM 2161 O O . ARG A 1 259 ? 14.644 -5.834 -11.517 1.00 97.31 259 ARG A O 1
ATOM 2168 N N . CYS A 1 260 ? 14.881 -5.069 -9.418 1.00 96.06 260 CYS A N 1
ATOM 2169 C CA . CYS A 1 260 ? 13.883 -4.007 -9.563 1.00 96.06 260 CYS A CA 1
ATOM 2170 C C . CYS A 1 260 ? 14.300 -2.990 -10.631 1.00 96.06 260 CYS A C 1
ATOM 2172 O O . CYS A 1 260 ? 13.475 -2.626 -11.459 1.00 96.06 260 CYS A O 1
ATOM 2174 N N . ILE A 1 261 ? 15.567 -2.562 -10.637 1.00 95.31 261 ILE A N 1
ATOM 2175 C CA . ILE A 1 261 ? 16.107 -1.610 -11.620 1.00 95.31 261 ILE A CA 1
ATOM 2176 C C . ILE A 1 261 ? 16.130 -2.221 -13.030 1.00 95.31 261 ILE A C 1
ATOM 2178 O O . ILE A 1 261 ? 15.701 -1.585 -13.991 1.00 95.31 261 ILE A O 1
ATOM 2182 N N . GLU A 1 262 ? 16.584 -3.467 -13.161 1.00 96.44 262 GLU A N 1
ATOM 2183 C CA . GLU A 1 262 ? 16.647 -4.187 -14.442 1.00 96.44 262 GLU A CA 1
ATOM 2184 C C . GLU A 1 262 ? 15.264 -4.384 -15.066 1.00 96.44 262 GLU A C 1
ATOM 2186 O O . GLU A 1 262 ? 15.135 -4.376 -16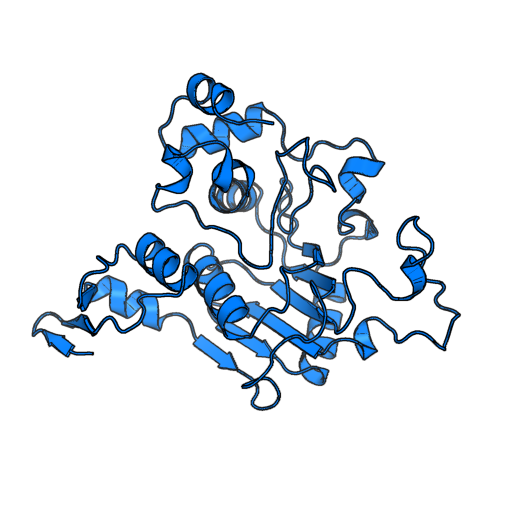.290 1.00 96.44 262 GLU A O 1
ATOM 2191 N N . ALA A 1 263 ? 14.212 -4.496 -14.250 1.00 96.00 263 ALA A N 1
ATOM 2192 C CA . ALA A 1 263 ? 12.835 -4.576 -14.733 1.00 96.00 263 ALA A CA 1
ATOM 2193 C C . ALA A 1 263 ? 12.368 -3.301 -15.466 1.00 96.00 263 ALA A C 1
ATOM 2195 O O . ALA A 1 263 ? 11.410 -3.366 -16.232 1.00 96.00 263 ALA A O 1
ATOM 2196 N N . TYR A 1 264 ? 13.058 -2.168 -15.286 1.00 93.06 264 TYR A N 1
ATOM 2197 C CA . TYR A 1 264 ? 12.867 -0.945 -16.078 1.00 93.06 264 TYR A CA 1
ATOM 2198 C C . TYR A 1 264 ? 13.733 -0.904 -17.351 1.00 93.06 264 TYR A C 1
ATOM 2200 O O . TYR A 1 264 ? 13.757 0.106 -18.051 1.00 93.06 264 TYR A O 1
ATOM 2208 N N . GLY A 1 265 ? 14.478 -1.972 -17.657 1.00 94.06 265 GLY A N 1
ATOM 2209 C CA . GLY A 1 265 ? 15.405 -2.026 -18.791 1.00 94.06 265 GLY A CA 1
ATOM 2210 C C . GLY A 1 265 ? 16.695 -1.225 -18.581 1.00 94.06 265 GLY A C 1
ATOM 2211 O O . GLY A 1 265 ? 17.357 -0.866 -19.554 1.00 94.06 265 GLY A O 1
ATOM 2212 N N . LEU A 1 266 ? 17.045 -0.920 -17.328 1.00 94.12 266 LEU A N 1
ATOM 2213 C CA . LEU A 1 266 ? 18.209 -0.108 -16.965 1.00 94.12 266 LEU A CA 1
ATOM 2214 C C . LEU A 1 266 ? 19.391 -0.967 -16.498 1.00 94.12 266 LEU A C 1
ATOM 2216 O O . LEU A 1 266 ? 19.225 -2.100 -16.047 1.00 94.12 266 LEU A O 1
ATOM 2220 N N . ASN A 1 267 ? 20.600 -0.401 -16.559 1.00 94.56 267 ASN A N 1
ATOM 2221 C CA . ASN A 1 267 ? 21.790 -1.022 -15.982 1.00 94.56 267 ASN A CA 1
ATOM 2222 C C . ASN A 1 267 ? 21.804 -0.822 -14.458 1.00 94.56 267 ASN A C 1
ATOM 2224 O O . ASN A 1 267 ? 21.988 0.296 -13.971 1.00 94.56 267 ASN A O 1
ATOM 2228 N N . ALA A 1 268 ? 21.647 -1.913 -13.705 1.00 93.69 268 ALA A N 1
ATOM 2229 C CA . ALA A 1 268 ? 21.565 -1.862 -12.250 1.00 93.69 268 ALA A CA 1
ATOM 2230 C C . ALA A 1 268 ? 22.797 -1.238 -11.584 1.00 93.69 268 ALA A C 1
ATOM 2232 O O . ALA A 1 268 ? 22.657 -0.396 -10.699 1.00 93.69 268 ALA A O 1
ATOM 2233 N N . ASP A 1 269 ? 24.003 -1.615 -12.011 1.00 92.19 269 ASP A N 1
ATOM 2234 C CA . ASP A 1 269 ? 25.241 -1.138 -11.390 1.00 92.19 269 ASP A CA 1
ATOM 2235 C C . ASP A 1 269 ? 25.466 0.364 -11.626 1.00 92.19 269 ASP A C 1
ATOM 2237 O O . ASP A 1 269 ? 26.074 1.042 -10.794 1.00 92.19 269 ASP A O 1
ATOM 2241 N N . GLU A 1 270 ? 24.985 0.904 -12.748 1.00 91.69 270 GLU A N 1
ATOM 2242 C CA . GLU A 1 270 ? 25.035 2.341 -13.025 1.00 91.69 270 GLU A CA 1
ATOM 2243 C C . GLU A 1 270 ? 24.013 3.126 -12.201 1.00 91.69 270 GLU A C 1
ATOM 2245 O O . GLU A 1 270 ? 24.365 4.158 -11.622 1.00 91.69 270 GLU A O 1
ATOM 2250 N N . GLU A 1 271 ? 22.770 2.649 -12.115 1.00 90.38 271 GLU A N 1
ATOM 2251 C CA . GLU A 1 271 ? 21.711 3.321 -11.353 1.00 90.38 271 GLU A CA 1
ATOM 2252 C C . GLU A 1 271 ? 21.954 3.263 -9.843 1.00 90.38 271 GLU A C 1
ATOM 2254 O O . GLU A 1 271 ? 21.766 4.265 -9.155 1.00 90.38 271 GLU A O 1
ATOM 2259 N N . LEU A 1 272 ? 22.461 2.144 -9.315 1.00 88.75 272 LEU A N 1
ATOM 2260 C CA . LEU A 1 272 ? 22.790 2.019 -7.891 1.00 88.75 272 LEU A CA 1
ATOM 2261 C C . LEU A 1 272 ? 23.799 3.071 -7.418 1.00 88.75 272 LEU A C 1
ATOM 2263 O O . LEU A 1 272 ? 23.727 3.518 -6.277 1.00 88.75 272 LEU A O 1
ATOM 2267 N N . ARG A 1 273 ? 24.725 3.510 -8.282 1.00 87.25 273 ARG A N 1
ATOM 2268 C CA . ARG A 1 273 ? 25.681 4.584 -7.946 1.00 87.25 273 ARG A CA 1
ATOM 2269 C C . ARG A 1 273 ? 25.017 5.954 -7.812 1.00 87.25 273 ARG A C 1
ATOM 2271 O O . ARG A 1 273 ? 25.617 6.857 -7.230 1.00 87.25 273 ARG A O 1
ATOM 2278 N N . LYS A 1 274 ? 23.824 6.131 -8.384 1.00 85.19 274 LYS A N 1
ATOM 2279 C CA . LYS A 1 274 ? 23.042 7.375 -8.321 1.00 85.19 274 LYS A CA 1
ATOM 2280 C C . LYS A 1 274 ? 22.166 7.422 -7.074 1.00 85.19 274 LYS A C 1
ATOM 2282 O O . LYS A 1 274 ? 21.914 8.515 -6.563 1.00 85.19 274 LYS A O 1
ATOM 2287 N N . ILE A 1 275 ? 21.766 6.253 -6.566 1.00 81.12 275 ILE A N 1
ATOM 2288 C CA . ILE A 1 275 ? 21.040 6.137 -5.307 1.00 81.12 275 ILE A CA 1
ATOM 2289 C C . ILE A 1 275 ? 21.951 6.625 -4.187 1.00 81.12 275 ILE A C 1
ATOM 2291 O O . ILE A 1 275 ? 22.936 5.991 -3.804 1.00 81.12 275 ILE A O 1
ATOM 2295 N N . ARG A 1 276 ? 21.611 7.804 -3.672 1.00 68.38 276 ARG A N 1
ATOM 2296 C CA . ARG A 1 276 ? 22.144 8.274 -2.406 1.00 68.38 276 ARG A CA 1
ATOM 2297 C C . ARG A 1 276 ? 21.398 7.503 -1.344 1.00 68.38 276 ARG A C 1
ATOM 2299 O O . ARG A 1 276 ? 20.225 7.770 -1.113 1.00 68.38 276 ARG A O 1
ATOM 2306 N N . TRP A 1 277 ? 22.085 6.509 -0.803 1.00 70.06 277 TRP A N 1
ATOM 2307 C CA . TRP A 1 277 ? 21.724 5.972 0.489 1.00 70.06 277 TRP A CA 1
ATOM 2308 C C . TRP A 1 277 ? 21.652 7.117 1.470 1.00 70.06 277 TRP A C 1
ATOM 2310 O O . TRP A 1 277 ? 22.587 7.961 1.446 1.00 70.06 277 TRP A O 1
#